Protein AF-A0A8I2H0S7-F1 (afdb_monomer)

Sequence (240 aa):
MEASKNKSELVACISPVLEVLTSIRQGGADHQGVDGLRSKVMDAFDEYEKSCYDARISASEMQEAKFALTALVDEQIMTAQKPYSMEWMARPLQLELFGNMRAGEAFFEKLENIRRAAAQQRTVLEVYFVCLQLGFEGIYKIKGVEQLKALMLDVRAQLEELAGPAKLQLSDNAKPQESMVTKVGRNLPYWVILSVTLALLASMYVGSTYFIENRANQQVVQIDKHIEVLTQLEKTGKAR

Radius of gyration: 36.4 Å; Cα contacts (8 Å, |Δi|>4): 141; chains: 1; bounding box: 95×53×94 Å

Solvent-accessible surface area (backbone atoms only — not comparable to full-atom values): 13766 Å² total; per-residue (Å²): 121,68,77,71,58,62,66,55,44,63,67,56,22,47,45,50,48,52,52,51,53,51,39,59,74,72,60,74,70,84,84,57,58,54,63,47,52,48,50,55,53,50,55,19,50,53,52,22,51,50,42,29,54,77,68,65,53,52,71,69,53,53,49,55,41,51,51,48,50,36,40,40,52,43,51,52,49,53,68,61,79,45,85,46,18,64,64,38,69,79,66,38,56,40,41,74,79,68,72,39,88,52,45,48,52,50,48,57,59,48,48,54,57,38,60,77,42,34,89,83,37,41,59,47,50,48,46,50,48,49,41,44,75,73,66,51,54,52,53,30,75,76,77,32,66,68,62,48,52,52,51,52,51,52,54,48,51,53,51,50,63,72,64,47,85,74,73,85,50,93,41,104,80,50,69,78,72,84,70,77,77,71,72,81,69,86,74,75,59,70,69,55,60,51,51,53,53,51,50,53,51,50,53,51,50,54,52,51,53,55,53,50,51,57,54,50,55,57,51,52,59,50,51,52,51,52,54,51,52,53,53,50,52,53,56,59,63,73,76,113

Organism: NCBI:txid184924

Nearest PDB structures (foldseek):
  6y4r-assembly1_A  TM=9.018E-01  e=2.055E-08  Acinetobacter baumannii
  4v3i-assembly1_A  TM=8.856E-01  e=1.015E-03  Vibrio cholerae
  4ack-assembly1_A  TM=7.854E-01  e=2.977E-03  Francisella tularensis subsp. novicida U112
  4acl-assembly2_B  TM=7.559E-01  e=3.298E-03  Francisella tularensis subsp. novicida U112

Structure (mmCIF, N/CA/C/O backbone):
data_AF-A0A8I2H0S7-F1
#
_entry.id   AF-A0A8I2H0S7-F1
#
loop_
_atom_site.group_PDB
_atom_site.id
_atom_site.type_symbol
_atom_site.label_atom_id
_atom_site.label_alt_id
_atom_site.label_comp_id
_atom_site.label_asym_id
_atom_site.label_entity_id
_atom_site.label_seq_id
_atom_site.pdbx_PDB_ins_code
_atom_site.Cartn_x
_atom_site.Cartn_y
_atom_site.Cartn_z
_atom_site.occupancy
_atom_site.B_iso_or_equiv
_atom_site.auth_seq_id
_atom_site.auth_comp_id
_atom_site.auth_asym_id
_atom_site.auth_atom_id
_atom_site.pdbx_PDB_model_num
ATOM 1 N N . MET A 1 1 ? -5.305 -18.822 22.186 1.00 37.78 1 MET A N 1
ATOM 2 C CA . MET A 1 1 ? -5.891 -19.096 20.852 1.00 37.78 1 MET A CA 1
ATOM 3 C C . MET A 1 1 ? -6.367 -17.817 20.151 1.00 37.78 1 MET A C 1
ATOM 5 O O . MET A 1 1 ? -6.347 -17.785 18.932 1.00 37.78 1 MET A O 1
ATOM 9 N N . GLU A 1 2 ? -6.700 -16.744 20.883 1.00 33.12 2 GLU A N 1
ATOM 10 C CA . GLU A 1 2 ? -7.156 -15.455 20.318 1.00 33.12 2 GLU A CA 1
ATOM 11 C C . GLU A 1 2 ? -6.079 -14.666 19.548 1.00 33.12 2 GLU A C 1
ATOM 13 O O . GLU A 1 2 ? -6.372 -14.110 18.497 1.00 33.12 2 GLU A O 1
ATOM 18 N N . ALA A 1 3 ? -4.811 -14.689 19.980 1.00 39.38 3 ALA A N 1
ATOM 19 C CA . ALA A 1 3 ? -3.740 -13.920 19.326 1.00 39.38 3 ALA A CA 1
ATOM 20 C C . ALA A 1 3 ? -3.380 -14.400 17.902 1.00 39.38 3 ALA A C 1
ATOM 22 O O . ALA A 1 3 ? -2.845 -13.636 17.107 1.00 39.38 3 ALA A O 1
ATOM 23 N N . SER A 1 4 ? -3.679 -15.661 17.559 1.00 39.34 4 SER A N 1
ATOM 24 C CA . SER A 1 4 ? -3.484 -16.177 16.195 1.00 39.34 4 SER A CA 1
ATOM 25 C C . SER A 1 4 ? -4.661 -15.863 15.273 1.00 39.34 4 SER A C 1
ATOM 27 O O . SER A 1 4 ? -4.496 -15.953 14.061 1.00 39.34 4 SER A O 1
ATOM 29 N N . LYS A 1 5 ? -5.831 -15.531 15.832 1.00 44.03 5 LYS A N 1
ATOM 30 C CA . LYS A 1 5 ? -7.058 -15.258 15.077 1.00 44.03 5 LYS A CA 1
ATOM 31 C C . LYS A 1 5 ? -7.017 -13.855 14.453 1.00 44.03 5 LYS A C 1
ATOM 33 O O . LYS A 1 5 ? -7.274 -13.706 13.271 1.00 44.03 5 LYS A O 1
ATOM 38 N N . ASN A 1 6 ? -6.487 -12.887 15.204 1.00 51.44 6 ASN A N 1
ATOM 39 C CA . ASN A 1 6 ? -6.357 -11.478 14.807 1.00 51.44 6 ASN A CA 1
ATOM 40 C C . ASN A 1 6 ? -5.296 -11.223 13.703 1.00 51.44 6 ASN A C 1
ATOM 42 O O . ASN A 1 6 ? -5.283 -10.199 13.028 1.00 51.44 6 ASN A O 1
ATOM 46 N N . LYS A 1 7 ? -4.392 -12.187 13.481 1.00 51.44 7 LYS A N 1
ATOM 47 C CA . LYS A 1 7 ? -3.213 -12.056 12.605 1.00 51.44 7 LYS A CA 1
ATOM 48 C C . LYS A 1 7 ? -3.555 -11.976 11.109 1.00 51.44 7 LYS A C 1
ATOM 50 O O . LYS A 1 7 ? -2.728 -11.533 10.328 1.00 51.44 7 LYS A O 1
ATOM 55 N N . SER A 1 8 ? -4.748 -12.419 10.710 1.00 60.16 8 SER A N 1
ATOM 56 C CA . SER A 1 8 ? -5.207 -12.441 9.310 1.00 60.16 8 SER A CA 1
ATOM 57 C C . SER A 1 8 ? -6.465 -11.604 9.078 1.00 60.16 8 SER A C 1
ATOM 59 O O . SER A 1 8 ? -6.948 -11.539 7.953 1.00 60.16 8 SER A O 1
ATOM 61 N N . GLU A 1 9 ? -7.000 -10.964 10.119 1.00 77.75 9 GLU A N 1
ATOM 62 C CA . GLU A 1 9 ? -8.311 -10.314 10.057 1.00 77.75 9 GLU A CA 1
ATOM 63 C C . GLU A 1 9 ? -8.233 -8.963 9.334 1.00 77.75 9 GLU A C 1
ATOM 65 O O . GLU A 1 9 ? -8.959 -8.767 8.364 1.00 77.75 9 GLU A O 1
ATOM 70 N N . LEU A 1 10 ? -7.293 -8.071 9.679 1.00 86.19 10 LEU A N 1
ATOM 71 C CA . LEU A 1 10 ? -7.194 -6.770 8.995 1.00 86.19 10 LEU A CA 1
ATOM 72 C C . LEU A 1 10 ? -6.760 -6.901 7.524 1.00 86.19 10 LEU A C 1
ATOM 74 O O . LEU A 1 10 ? -7.315 -6.226 6.664 1.00 86.19 10 LEU A O 1
ATOM 78 N N . VAL A 1 11 ? -5.820 -7.800 7.206 1.00 88.25 11 VAL A N 1
ATOM 79 C CA . VAL A 1 11 ? -5.414 -8.050 5.807 1.00 88.25 11 VAL A CA 1
ATOM 80 C C . VAL A 1 11 ? -6.563 -8.660 4.992 1.00 88.25 11 VAL A C 1
ATOM 82 O O . VAL A 1 11 ? -6.689 -8.374 3.807 1.00 88.25 11 VAL A O 1
ATOM 85 N N . ALA A 1 12 ? -7.445 -9.454 5.605 1.00 89.31 12 ALA A N 1
ATOM 86 C CA . ALA A 1 12 ? -8.655 -9.912 4.925 1.00 89.31 12 ALA A CA 1
ATOM 87 C C . ALA A 1 12 ? -9.647 -8.761 4.689 1.00 89.31 12 ALA A C 1
ATOM 89 O O . ALA A 1 12 ? -10.270 -8.701 3.629 1.00 89.31 12 ALA A O 1
ATOM 90 N N . CYS A 1 13 ? -9.755 -7.815 5.626 1.00 92.44 13 CYS A N 1
ATOM 91 C CA . CYS A 1 13 ? -10.682 -6.690 5.508 1.00 92.44 13 CYS A CA 1
ATOM 92 C C . CYS A 1 13 ? -10.345 -5.739 4.355 1.00 92.44 13 CYS A C 1
ATOM 94 O O . CYS A 1 13 ? -11.253 -5.114 3.820 1.00 92.44 13 CYS A O 1
ATOM 96 N N . ILE A 1 14 ? -9.075 -5.625 3.943 1.00 94.38 14 ILE A N 1
ATOM 97 C CA . ILE A 1 14 ? -8.678 -4.734 2.835 1.00 94.38 14 ILE A CA 1
ATOM 98 C C . ILE A 1 14 ? -9.048 -5.273 1.441 1.00 94.38 14 ILE A C 1
ATOM 100 O O . ILE A 1 14 ? -8.893 -4.552 0.455 1.00 94.38 14 ILE A O 1
ATOM 104 N N . SER A 1 15 ? -9.541 -6.514 1.343 1.00 93.50 15 SER A N 1
ATOM 105 C CA . SER A 1 15 ? -9.838 -7.193 0.069 1.00 93.50 15 SER A CA 1
ATOM 106 C C . SER A 1 15 ? -10.724 -6.386 -0.894 1.00 93.50 15 SER A C 1
ATOM 108 O O . SER A 1 15 ? -10.323 -6.269 -2.051 1.00 93.50 15 SER A O 1
ATOM 110 N N . PRO A 1 16 ? -11.833 -5.743 -0.466 1.00 94.44 16 PRO A N 1
ATOM 111 C CA . PRO A 1 16 ? -12.687 -4.969 -1.376 1.00 94.44 16 PRO A CA 1
ATOM 112 C C . PRO A 1 16 ? -11.930 -3.842 -2.093 1.00 94.44 16 PRO A C 1
ATOM 114 O O . PRO A 1 16 ? -12.085 -3.618 -3.295 1.00 94.44 16 PRO A O 1
ATOM 117 N N . VAL A 1 17 ? -11.026 -3.160 -1.380 1.00 95.06 17 VAL A N 1
ATOM 118 C CA . VAL A 1 17 ? -10.200 -2.087 -1.957 1.00 95.06 17 VAL A CA 1
ATOM 119 C C . VAL A 1 17 ? -9.180 -2.656 -2.947 1.00 95.06 17 VAL A C 1
ATOM 121 O O . VAL A 1 17 ? -8.938 -2.067 -4.004 1.00 95.06 17 VAL A O 1
ATOM 124 N N . LEU A 1 18 ? -8.599 -3.822 -2.643 1.00 93.75 18 LEU A N 1
ATOM 125 C CA . LEU A 1 18 ? -7.683 -4.507 -3.557 1.00 93.75 18 LEU A CA 1
ATOM 126 C C . LEU A 1 18 ? -8.391 -4.965 -4.837 1.00 93.75 18 LEU A C 1
ATOM 128 O O . LEU A 1 18 ? -7.837 -4.816 -5.927 1.00 93.75 18 LEU A O 1
ATOM 132 N N . GLU A 1 19 ? -9.618 -5.467 -4.733 1.00 92.19 19 GLU A N 1
ATOM 133 C CA . GLU A 1 19 ? -10.428 -5.868 -5.884 1.00 92.19 19 GLU A CA 1
ATOM 134 C C . GLU A 1 19 ? -10.688 -4.685 -6.821 1.00 92.19 19 GLU A C 1
ATOM 136 O O . GLU A 1 19 ? -10.417 -4.778 -8.025 1.00 92.19 19 GLU A O 1
ATOM 141 N N . VAL A 1 20 ? -11.088 -3.530 -6.281 1.00 91.62 20 VAL A N 1
ATOM 142 C CA . VAL A 1 20 ? -11.256 -2.310 -7.085 1.00 91.62 20 VAL A CA 1
ATOM 143 C C . VAL A 1 20 ? -9.942 -1.888 -7.744 1.00 91.62 20 VAL A C 1
ATOM 145 O O . VAL A 1 20 ? -9.925 -1.614 -8.946 1.00 91.62 20 VAL A O 1
ATOM 148 N N . LEU A 1 21 ? -8.821 -1.911 -7.019 1.00 90.62 21 LEU A N 1
ATOM 149 C CA . LEU A 1 21 ? -7.501 -1.619 -7.592 1.00 90.62 21 LEU A CA 1
ATOM 150 C C . LEU A 1 21 ? -7.139 -2.554 -8.753 1.00 90.62 21 LEU A C 1
ATOM 152 O O . LEU A 1 21 ? -6.620 -2.101 -9.778 1.00 90.62 21 LEU A O 1
ATOM 156 N N . THR A 1 22 ? -7.421 -3.852 -8.626 1.00 89.19 22 THR A N 1
ATOM 157 C CA . THR A 1 22 ? -7.176 -4.807 -9.716 1.00 89.19 22 THR A CA 1
ATOM 158 C C . THR A 1 22 ? -8.081 -4.551 -10.918 1.00 89.19 22 THR A C 1
ATOM 160 O O . THR A 1 22 ? -7.601 -4.589 -12.051 1.00 89.19 22 THR A O 1
ATOM 163 N N . SER A 1 23 ? -9.348 -4.201 -10.688 1.00 86.50 23 SER A N 1
ATOM 164 C CA . SER A 1 23 ? -10.299 -3.833 -11.742 1.00 86.50 23 SER A CA 1
ATOM 165 C C . SER A 1 23 ? -9.840 -2.592 -12.519 1.00 86.50 23 SER A C 1
ATOM 167 O O . SER A 1 23 ? -9.848 -2.587 -13.755 1.00 86.50 23 SER A O 1
ATOM 169 N N . ILE A 1 24 ? -9.329 -1.575 -11.813 1.00 83.75 24 ILE A N 1
ATOM 170 C CA . ILE A 1 24 ? -8.740 -0.370 -12.420 1.00 83.75 24 ILE A CA 1
ATOM 171 C C . ILE A 1 24 ? -7.542 -0.744 -13.303 1.00 83.75 24 ILE A C 1
ATOM 173 O O . ILE A 1 24 ? -7.448 -0.292 -14.445 1.00 83.75 24 ILE A O 1
ATOM 177 N N . ARG A 1 25 ? -6.643 -1.608 -12.811 1.00 82.62 25 ARG A N 1
ATOM 178 C CA . ARG A 1 25 ? -5.456 -2.059 -13.563 1.00 82.62 25 ARG A CA 1
ATOM 179 C C . ARG A 1 25 ? -5.800 -2.852 -14.819 1.00 82.62 25 ARG A C 1
ATOM 181 O O . ARG A 1 25 ? -5.098 -2.733 -15.818 1.00 82.62 25 ARG A O 1
ATOM 188 N N . GLN A 1 26 ? -6.868 -3.643 -14.778 1.00 81.81 26 GLN A N 1
ATOM 189 C CA . GLN A 1 26 ? -7.343 -4.422 -15.923 1.00 81.81 26 GLN A CA 1
ATOM 190 C C . GLN A 1 26 ? -8.101 -3.568 -16.956 1.00 81.81 26 GLN A C 1
ATOM 192 O O . GLN A 1 26 ? -8.487 -4.079 -18.003 1.00 81.81 26 GLN A O 1
ATOM 197 N N . GLY A 1 27 ? -8.297 -2.268 -16.696 1.00 71.00 27 GLY A N 1
ATOM 198 C CA . GLY A 1 27 ? -9.024 -1.366 -17.590 1.00 71.00 27 GLY A CA 1
ATOM 199 C C . GLY A 1 27 ? -10.543 -1.558 -17.556 1.00 71.00 27 GLY A C 1
ATOM 200 O O . GLY A 1 27 ? -11.232 -1.106 -18.465 1.00 71.00 27 GLY A O 1
ATOM 201 N N . GLY A 1 28 ? -11.079 -2.210 -16.518 1.00 61.00 28 GLY A N 1
ATOM 202 C CA . GLY A 1 28 ? -12.482 -2.631 -16.414 1.00 61.00 28 GLY A CA 1
ATOM 203 C C . GLY A 1 28 ? -13.507 -1.525 -16.124 1.00 61.00 28 GLY A C 1
ATOM 204 O O . GLY A 1 28 ? -14.620 -1.821 -15.691 1.00 61.00 28 GLY A O 1
ATOM 205 N N . ALA A 1 29 ? -13.179 -0.248 -16.318 1.00 54.78 29 ALA A N 1
ATOM 206 C CA . ALA A 1 29 ? -14.064 0.853 -15.934 1.00 54.78 29 ALA A CA 1
ATOM 207 C C . ALA A 1 29 ? -13.982 2.032 -16.909 1.00 54.78 29 ALA A C 1
ATOM 209 O O . ALA A 1 29 ? -13.586 3.127 -16.530 1.00 54.78 29 ALA A O 1
ATOM 210 N N . ASP A 1 30 ? -14.375 1.814 -18.163 1.00 53.53 30 ASP A N 1
ATOM 211 C CA . ASP A 1 30 ? -14.269 2.843 -19.207 1.00 53.53 30 ASP A CA 1
ATOM 212 C C . ASP A 1 30 ?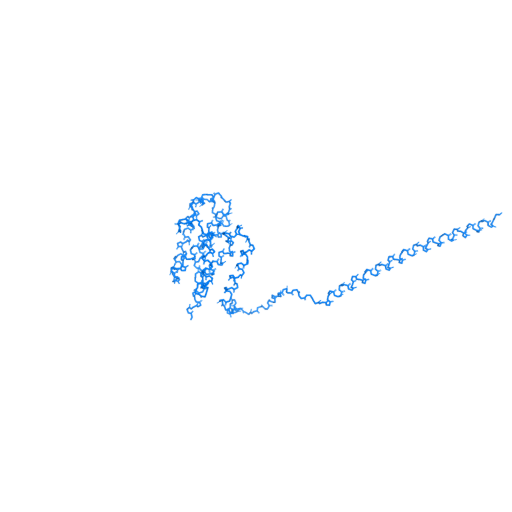 -15.617 3.460 -19.629 1.00 53.53 30 ASP A C 1
ATOM 214 O O . ASP A 1 30 ? -15.729 4.004 -20.719 1.00 53.53 30 ASP A O 1
ATOM 218 N N . HIS A 1 31 ? -16.707 3.311 -18.858 1.00 55.50 31 HIS A N 1
ATOM 219 C CA . HIS A 1 31 ? -18.046 3.747 -19.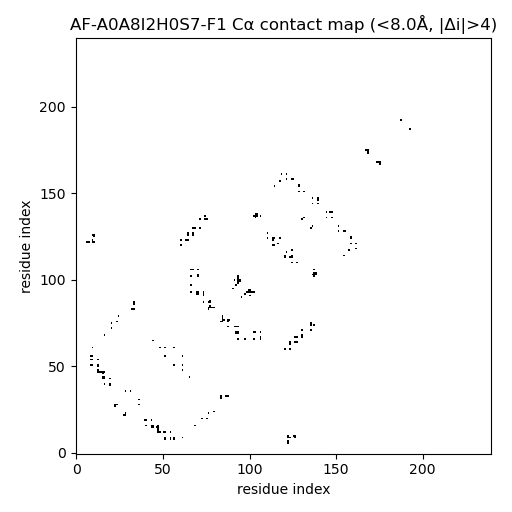326 1.00 55.50 31 HIS A CA 1
ATOM 220 C C . HIS A 1 31 ? -18.773 4.732 -18.395 1.00 55.50 31 HIS A C 1
ATOM 222 O O . HIS A 1 31 ? -19.792 5.284 -18.794 1.00 55.50 31 HIS A O 1
ATOM 228 N N . GLN A 1 32 ? -18.280 4.977 -17.173 1.00 68.31 32 GLN A N 1
ATOM 229 C CA . GLN A 1 32 ? -18.963 5.834 -16.180 1.00 68.31 32 GLN A CA 1
ATOM 230 C C . GLN A 1 32 ? -18.166 7.084 -15.755 1.00 68.31 32 GLN A C 1
ATOM 232 O O . GLN A 1 32 ? -18.589 7.800 -14.851 1.00 68.31 32 GLN A O 1
ATOM 237 N N . GLY A 1 33 ? -17.024 7.363 -16.395 1.00 82.31 33 GLY A N 1
ATOM 238 C CA . GLY A 1 33 ? -16.191 8.531 -16.079 1.00 82.31 33 GLY A CA 1
ATOM 239 C C . GLY A 1 33 ? -15.549 8.494 -14.683 1.00 82.31 33 GLY A C 1
ATOM 240 O O . GLY A 1 33 ? -15.554 7.464 -14.002 1.00 82.31 33 GLY A O 1
ATOM 241 N N . VAL A 1 34 ? -14.971 9.628 -14.260 1.00 88.38 34 VAL A N 1
ATOM 242 C CA . VAL A 1 34 ? -14.257 9.749 -12.974 1.00 88.38 34 VAL A CA 1
ATOM 243 C C . VAL A 1 34 ? -15.189 9.592 -11.768 1.00 88.38 34 VAL A C 1
ATOM 245 O O . VAL A 1 34 ? -14.789 9.016 -10.758 1.00 88.38 34 VAL A O 1
ATOM 248 N N . ASP A 1 35 ? -16.440 10.043 -11.881 1.00 89.00 35 ASP A N 1
ATOM 249 C CA . ASP A 1 35 ? -17.417 9.994 -10.790 1.00 89.00 35 ASP A CA 1
ATOM 250 C C . ASP A 1 35 ? -17.890 8.565 -10.514 1.00 89.00 35 ASP A C 1
ATOM 252 O O . ASP A 1 35 ? -17.974 8.152 -9.357 1.00 89.00 35 ASP A O 1
ATOM 256 N N . GLY A 1 36 ? -18.115 7.764 -11.562 1.00 89.62 36 GLY A N 1
ATOM 257 C CA . GLY A 1 36 ? -18.420 6.341 -11.401 1.00 89.62 36 GLY A CA 1
ATOM 258 C C . GLY A 1 36 ? -17.250 5.564 -10.796 1.00 89.62 36 GLY A C 1
ATOM 259 O O . GLY A 1 36 ? -17.450 4.707 -9.936 1.00 89.62 36 GLY A O 1
ATOM 260 N N . LEU A 1 37 ? -16.015 5.893 -11.194 1.00 90.56 37 LEU A N 1
ATOM 261 C CA . LEU A 1 37 ? -14.816 5.335 -10.566 1.00 90.56 37 LEU A CA 1
ATOM 262 C C . LEU A 1 37 ? -14.732 5.721 -9.082 1.00 90.56 37 LEU A C 1
ATOM 264 O O . LEU A 1 37 ? -14.468 4.861 -8.243 1.00 90.56 37 LEU A O 1
ATOM 268 N N . ARG A 1 38 ? -14.995 6.988 -8.750 1.00 92.56 38 ARG A N 1
ATOM 269 C CA . ARG A 1 38 ? -14.987 7.478 -7.368 1.00 92.56 38 ARG A CA 1
ATOM 270 C C . ARG A 1 38 ? -16.025 6.766 -6.514 1.00 92.56 38 ARG A C 1
ATOM 272 O O . ARG A 1 38 ? -15.667 6.309 -5.436 1.00 92.56 38 ARG A O 1
ATOM 279 N N . SER A 1 39 ? -17.258 6.621 -7.007 1.00 92.50 39 SER A N 1
ATOM 280 C CA . SER A 1 39 ? -18.312 5.874 -6.307 1.00 92.50 39 SER A CA 1
ATOM 281 C C . SER A 1 39 ? -17.849 4.456 -5.986 1.00 92.50 39 SER A C 1
ATOM 283 O O . SER A 1 39 ? -17.857 4.076 -4.826 1.00 92.50 39 SER A O 1
ATOM 285 N N . LYS A 1 40 ? -17.321 3.721 -6.976 1.00 92.88 40 LYS A N 1
ATOM 286 C CA . LYS A 1 40 ? -16.823 2.350 -6.767 1.00 92.88 40 LYS A CA 1
ATOM 287 C C . LYS A 1 40 ? -15.726 2.262 -5.709 1.00 92.88 40 LYS A C 1
ATOM 289 O O . LYS A 1 40 ? -15.688 1.309 -4.939 1.00 92.88 40 LYS A O 1
ATOM 294 N N . VAL A 1 41 ? -14.804 3.224 -5.697 1.00 94.75 41 VAL A N 1
ATOM 295 C CA . VAL A 1 41 ? -13.734 3.258 -4.696 1.00 94.75 41 VAL A CA 1
ATOM 296 C C . VAL A 1 41 ? -14.299 3.561 -3.307 1.00 94.75 41 VAL A C 1
ATOM 298 O O . VAL A 1 41 ? -13.900 2.909 -2.347 1.00 94.75 41 VAL A O 1
ATOM 301 N N . MET A 1 42 ? -15.226 4.515 -3.192 1.00 95.62 42 MET A N 1
ATOM 302 C CA . MET A 1 42 ? -15.880 4.847 -1.922 1.00 95.62 42 MET A CA 1
ATOM 303 C C . MET A 1 42 ? -16.695 3.667 -1.382 1.00 95.62 42 MET A C 1
ATOM 305 O O . MET A 1 42 ? -16.523 3.317 -0.219 1.00 95.62 42 MET A O 1
ATOM 309 N N . ASP A 1 43 ? -17.462 2.986 -2.236 1.00 95.88 43 ASP A N 1
ATOM 310 C CA . ASP A 1 43 ? -18.222 1.784 -1.871 1.00 95.88 43 ASP A CA 1
ATOM 311 C C . ASP A 1 43 ? -17.292 0.685 -1.317 1.00 95.88 43 ASP A C 1
ATOM 313 O O . ASP A 1 43 ? -17.600 0.039 -0.316 1.00 95.88 43 ASP A O 1
ATOM 317 N N . ALA A 1 44 ? -16.105 0.510 -1.913 1.00 96.38 44 ALA A N 1
ATOM 318 C CA . ALA A 1 44 ? -15.106 -0.435 -1.415 1.00 96.38 44 ALA A CA 1
ATOM 319 C C . ALA A 1 44 ? -14.487 -0.015 -0.071 1.00 96.38 44 ALA A C 1
ATOM 321 O O . ALA A 1 44 ? -14.154 -0.880 0.742 1.00 96.38 44 ALA A O 1
ATOM 322 N N . PHE A 1 45 ? -14.333 1.288 0.190 1.00 97.44 45 PHE A N 1
ATOM 323 C CA . PHE A 1 45 ? -13.916 1.774 1.509 1.00 97.44 45 PHE A CA 1
ATOM 324 C C . PHE A 1 45 ? -15.004 1.563 2.566 1.00 97.44 45 PHE A C 1
ATOM 326 O O . PHE A 1 45 ? -14.671 1.178 3.687 1.00 97.44 45 PHE A O 1
ATOM 333 N N . ASP A 1 46 ? -16.276 1.740 2.215 1.00 97.25 46 ASP A N 1
ATOM 334 C CA . ASP A 1 46 ? -17.399 1.472 3.118 1.00 97.25 46 ASP A CA 1
ATOM 335 C C . ASP A 1 46 ? -17.489 -0.029 3.457 1.00 97.25 46 ASP A C 1
ATOM 337 O O . ASP A 1 46 ? -17.677 -0.412 4.618 1.00 97.25 46 ASP A O 1
ATOM 341 N N . GLU A 1 47 ? -17.279 -0.907 2.470 1.00 96.56 47 GLU A N 1
ATOM 342 C CA . GLU A 1 47 ? -17.229 -2.359 2.684 1.00 96.56 47 GLU A CA 1
ATOM 343 C C . GLU A 1 47 ? -16.013 -2.790 3.520 1.00 96.56 47 GLU A C 1
ATOM 345 O O . GLU A 1 47 ? -16.128 -3.656 4.397 1.00 96.56 47 GLU A O 1
ATOM 350 N N . TYR A 1 48 ? -14.859 -2.153 3.305 1.00 96.19 48 TYR A N 1
ATOM 351 C CA . TYR A 1 48 ? -13.668 -2.324 4.138 1.00 96.19 48 TYR A CA 1
ATOM 352 C C . TYR A 1 48 ? -13.937 -1.949 5.604 1.00 96.19 48 TYR A C 1
ATOM 354 O O . TYR A 1 48 ? -13.583 -2.712 6.510 1.00 96.19 48 TYR A O 1
ATOM 362 N N . GLU A 1 49 ? -14.575 -0.802 5.856 1.00 95.88 49 GLU A N 1
ATOM 363 C CA . GLU A 1 49 ? -14.884 -0.347 7.216 1.00 95.88 49 GLU A CA 1
ATOM 364 C C . GLU A 1 49 ? -15.855 -1.295 7.911 1.00 95.88 49 GLU A C 1
ATOM 366 O O . GLU A 1 49 ? -15.629 -1.676 9.064 1.00 95.88 49 GLU A O 1
ATOM 371 N N . LYS A 1 50 ? -16.887 -1.747 7.192 1.00 95.31 50 LYS A N 1
ATOM 372 C CA . LYS A 1 50 ? -17.828 -2.751 7.689 1.00 95.31 50 LYS A CA 1
ATOM 373 C C . LYS A 1 50 ? -17.125 -4.067 8.033 1.00 95.31 50 LYS A C 1
ATOM 375 O O . LYS A 1 50 ? -17.318 -4.589 9.128 1.00 95.31 50 LYS A O 1
ATOM 380 N N . SER A 1 51 ? -16.263 -4.562 7.145 1.00 92.31 51 SER A N 1
ATOM 381 C CA . SER A 1 51 ? -15.500 -5.799 7.365 1.00 92.31 51 SER A CA 1
ATOM 382 C C . SER A 1 51 ? -14.586 -5.692 8.590 1.00 92.31 51 SER A C 1
ATOM 384 O O . SER A 1 51 ? -14.562 -6.592 9.431 1.00 92.31 51 SER A O 1
ATOM 386 N N . CYS A 1 52 ? -13.888 -4.562 8.743 1.00 93.38 52 CYS A N 1
ATOM 387 C CA . CYS A 1 52 ? -13.050 -4.284 9.912 1.00 93.38 52 CYS A CA 1
ATOM 388 C C . CYS A 1 52 ? -13.866 -4.209 11.207 1.00 93.38 52 CYS A C 1
ATOM 390 O O . CYS A 1 52 ? -13.420 -4.703 12.246 1.00 93.38 52 CYS A O 1
ATOM 392 N N . TYR A 1 53 ? -15.050 -3.594 11.155 1.00 92.75 53 TYR A N 1
ATOM 393 C CA . TYR A 1 53 ? -15.951 -3.492 12.299 1.00 92.75 53 TYR A CA 1
ATOM 394 C C . TYR A 1 53 ? -16.448 -4.872 12.747 1.00 92.75 53 TYR A C 1
ATOM 396 O O . TYR A 1 53 ? -16.360 -5.204 13.932 1.00 92.75 53 TYR A O 1
ATOM 404 N N . ASP A 1 54 ? -16.887 -5.705 11.801 1.00 90.81 54 ASP A N 1
ATOM 405 C CA . ASP A 1 54 ? -17.358 -7.070 12.064 1.00 90.81 54 ASP A CA 1
ATOM 406 C C . ASP A 1 54 ? -16.234 -7.961 12.624 1.00 90.81 54 ASP A C 1
ATOM 408 O O . ASP A 1 54 ? -16.459 -8.769 13.533 1.00 90.81 54 ASP A O 1
ATOM 412 N N . ALA A 1 55 ? -15.001 -7.755 12.153 1.00 90.00 55 ALA A N 1
ATOM 413 C CA . ALA A 1 55 ? -13.794 -8.399 12.668 1.00 90.00 55 ALA A CA 1
ATOM 414 C C . ALA A 1 55 ? -13.282 -7.807 14.000 1.00 90.00 55 ALA A C 1
ATOM 416 O O . ALA A 1 55 ? -12.300 -8.298 14.551 1.00 90.00 55 ALA A O 1
ATOM 417 N N . ARG A 1 56 ? -13.951 -6.786 14.561 1.00 91.31 56 ARG A N 1
ATOM 418 C CA . ARG A 1 56 ? -13.573 -6.098 15.814 1.00 91.31 56 ARG A CA 1
ATOM 419 C C . ARG A 1 56 ? -12.158 -5.510 15.796 1.00 91.31 56 ARG A C 1
ATOM 421 O O . ARG A 1 56 ? -11.504 -5.432 16.839 1.00 91.31 56 ARG A O 1
ATOM 428 N N . ILE A 1 57 ? -11.701 -5.069 14.628 1.00 91.75 57 ILE A N 1
ATOM 429 C CA . ILE A 1 57 ? -10.443 -4.336 14.499 1.00 91.75 57 ILE A CA 1
ATOM 430 C C . ILE A 1 57 ? -10.572 -2.986 15.210 1.00 91.75 57 ILE A C 1
ATOM 432 O O . ILE A 1 57 ? -11.623 -2.339 15.167 1.00 91.75 57 ILE A O 1
ATOM 436 N N . SER A 1 58 ? -9.507 -2.541 15.881 1.00 92.75 58 SER A N 1
ATOM 437 C CA . SER A 1 58 ? -9.547 -1.256 16.573 1.00 92.75 58 SER A CA 1
ATOM 438 C C . SER A 1 58 ? -9.693 -0.094 15.584 1.00 92.75 58 SER A C 1
ATOM 440 O O . SER A 1 58 ? -9.133 -0.103 14.487 1.00 92.75 58 SER A O 1
ATOM 442 N N . ALA A 1 59 ? -10.403 0.962 15.992 1.00 93.50 59 ALA A N 1
ATOM 443 C CA . ALA A 1 59 ? -10.583 2.150 15.155 1.00 93.50 59 ALA A CA 1
ATOM 444 C C . ALA A 1 59 ? -9.240 2.787 14.751 1.00 93.50 59 ALA A C 1
ATOM 446 O O . ALA A 1 59 ? -9.105 3.296 13.643 1.00 93.50 59 ALA A O 1
ATOM 447 N N . SER A 1 60 ? -8.230 2.717 15.625 1.00 93.75 60 SER A N 1
ATOM 448 C CA . SER A 1 60 ? -6.883 3.208 15.323 1.00 93.75 60 SER A CA 1
ATOM 449 C C . SER A 1 60 ? -6.228 2.421 14.186 1.00 93.75 60 SER A C 1
ATOM 451 O O . SER A 1 60 ? -5.671 3.028 13.277 1.00 93.75 60 SER A O 1
ATOM 453 N N . GLU A 1 61 ? -6.286 1.088 14.215 1.00 94.00 61 GLU A N 1
ATOM 454 C CA . GLU A 1 61 ? -5.709 0.245 13.159 1.00 94.00 61 GLU A CA 1
ATOM 455 C C . GLU A 1 61 ? -6.464 0.413 11.840 1.00 94.00 61 GLU A C 1
ATOM 457 O O . GLU A 1 61 ? -5.842 0.543 10.785 1.00 94.00 61 GLU A O 1
ATOM 462 N N . MET A 1 62 ? -7.796 0.495 11.910 1.00 95.19 62 MET A N 1
ATOM 463 C CA . MET A 1 62 ? -8.652 0.746 10.753 1.00 95.19 62 MET A CA 1
ATOM 464 C C . MET A 1 62 ? -8.322 2.091 10.085 1.00 95.19 62 MET A C 1
ATOM 466 O O . MET A 1 62 ? -8.245 2.165 8.859 1.00 95.19 62 MET A O 1
ATOM 470 N N . GLN A 1 63 ? -8.088 3.154 10.861 1.00 96.25 63 GLN A N 1
ATOM 471 C CA . GLN A 1 63 ? -7.718 4.464 10.314 1.00 96.25 63 GLN A CA 1
ATOM 472 C C . GLN A 1 63 ? -6.314 4.469 9.697 1.00 96.25 63 GLN A C 1
ATOM 474 O O . GLN A 1 63 ? -6.128 5.026 8.614 1.00 96.25 63 GLN A O 1
ATOM 479 N N . GLU A 1 64 ? -5.332 3.816 10.327 1.00 96.56 64 GLU A N 1
ATOM 480 C CA . GLU A 1 64 ? -3.977 3.718 9.765 1.00 96.56 64 GLU A CA 1
ATOM 481 C C . GLU A 1 64 ? -3.947 2.914 8.457 1.00 96.56 64 GLU A C 1
ATOM 483 O O . GLU A 1 64 ? -3.289 3.319 7.495 1.00 96.56 64 GLU A O 1
ATOM 488 N N . ALA A 1 65 ? -4.696 1.811 8.383 1.00 96.69 65 ALA A N 1
ATOM 489 C CA . ALA A 1 65 ? -4.842 1.038 7.154 1.00 96.69 65 ALA A CA 1
ATOM 490 C C . ALA A 1 65 ? -5.620 1.813 6.074 1.00 96.69 65 ALA A C 1
ATOM 492 O O . ALA A 1 65 ? -5.185 1.843 4.921 1.00 96.69 65 ALA A O 1
ATOM 493 N N . LYS A 1 66 ? -6.703 2.521 6.436 1.00 97.25 66 LYS A N 1
ATOM 494 C CA . LYS A 1 66 ? -7.458 3.380 5.504 1.00 97.25 66 LYS A CA 1
ATOM 495 C C . LYS A 1 66 ? -6.563 4.449 4.880 1.00 97.25 66 LYS A C 1
ATOM 497 O O . LYS A 1 66 ? -6.639 4.681 3.674 1.00 97.25 66 LYS A O 1
ATOM 502 N N . PHE A 1 67 ? -5.693 5.065 5.680 1.00 97.88 67 PHE A N 1
ATOM 503 C CA . PHE A 1 67 ? -4.722 6.048 5.203 1.00 97.88 67 PHE A CA 1
ATOM 504 C C . PHE A 1 67 ? -3.762 5.451 4.165 1.00 97.88 67 PHE A C 1
ATOM 506 O O . PHE A 1 67 ? -3.619 6.002 3.071 1.00 97.88 67 PHE A O 1
ATOM 513 N N . ALA A 1 68 ? -3.151 4.303 4.474 1.00 97.88 68 ALA A N 1
ATOM 514 C CA . ALA A 1 68 ? -2.228 3.617 3.569 1.00 97.88 68 ALA A CA 1
ATOM 515 C C . ALA A 1 68 ? -2.889 3.235 2.234 1.00 97.88 68 ALA A C 1
ATOM 517 O O . ALA A 1 68 ? -2.339 3.502 1.164 1.00 97.88 68 ALA A O 1
ATOM 518 N N . LEU A 1 69 ? -4.097 2.670 2.296 1.00 97.81 69 LEU A N 1
ATOM 519 C CA . LEU A 1 69 ? -4.873 2.292 1.115 1.00 97.81 69 LEU A CA 1
ATOM 520 C C . LEU A 1 69 ? -5.275 3.506 0.276 1.00 97.81 69 LEU A C 1
ATOM 522 O O . LEU A 1 69 ? -5.185 3.461 -0.946 1.00 97.81 69 LEU A O 1
ATOM 526 N N . THR A 1 70 ? -5.674 4.603 0.920 1.00 97.50 70 THR A N 1
ATOM 527 C CA . THR A 1 70 ? -6.025 5.852 0.228 1.00 97.50 70 THR A CA 1
ATOM 528 C C . THR A 1 70 ? -4.831 6.395 -0.553 1.00 97.50 70 THR A C 1
ATOM 530 O O . THR A 1 70 ? -4.967 6.731 -1.729 1.00 97.50 70 THR A O 1
ATOM 533 N N . ALA A 1 71 ? -3.647 6.411 0.070 1.00 97.56 71 ALA A N 1
ATOM 534 C CA . ALA A 1 71 ? -2.412 6.833 -0.583 1.00 97.56 71 ALA A CA 1
ATOM 535 C C . ALA A 1 71 ? -2.082 5.958 -1.807 1.00 97.56 71 ALA A C 1
ATOM 537 O O . ALA A 1 71 ? -1.740 6.482 -2.868 1.00 97.56 71 ALA A O 1
ATOM 538 N N . LEU A 1 72 ? -2.227 4.634 -1.673 1.00 97.19 72 LEU A N 1
ATOM 539 C CA . LEU A 1 72 ? -2.033 3.683 -2.767 1.00 97.19 72 LEU A CA 1
ATOM 540 C C . LEU A 1 72 ? -3.021 3.929 -3.914 1.00 97.19 72 LEU A C 1
ATOM 542 O O . LEU A 1 72 ? -2.602 4.002 -5.067 1.00 97.19 72 LEU A O 1
ATOM 546 N N . VAL A 1 73 ? -4.313 4.058 -3.615 1.00 96.06 73 VAL A N 1
ATOM 547 C CA . VAL A 1 73 ? -5.357 4.243 -4.633 1.00 96.06 73 VAL A CA 1
ATOM 548 C C . VAL A 1 73 ? -5.152 5.532 -5.415 1.00 96.06 73 VAL A C 1
ATOM 550 O O . VAL A 1 73 ? -5.135 5.493 -6.648 1.00 96.06 73 VAL A O 1
ATOM 553 N N . ASP A 1 74 ? -4.928 6.648 -4.722 1.00 95.62 74 ASP A N 1
ATOM 554 C CA . ASP A 1 74 ? -4.650 7.927 -5.375 1.00 95.62 74 ASP A CA 1
ATOM 555 C C . ASP A 1 74 ? -3.428 7.829 -6.287 1.00 95.62 74 ASP A C 1
ATOM 557 O O . ASP A 1 74 ? -3.485 8.225 -7.452 1.00 95.62 74 ASP A O 1
ATOM 561 N N . GLU A 1 75 ? -2.333 7.251 -5.792 1.00 95.31 75 GLU A N 1
ATOM 562 C CA . GLU A 1 75 ? -1.118 7.110 -6.582 1.00 95.31 75 GLU A CA 1
ATOM 563 C C . GLU A 1 75 ? -1.336 6.249 -7.835 1.00 95.31 75 GLU A C 1
ATOM 565 O O . GLU A 1 75 ? -0.877 6.615 -8.920 1.00 95.31 75 GLU A O 1
ATOM 570 N N . GLN A 1 76 ? -2.057 5.135 -7.721 1.00 93.50 76 GLN A N 1
ATOM 571 C CA . GLN A 1 76 ? -2.324 4.237 -8.846 1.00 93.50 76 GLN A CA 1
ATOM 572 C C . GLN A 1 76 ? -3.216 4.897 -9.902 1.00 93.50 76 GLN A C 1
ATOM 574 O O . GLN A 1 76 ? -2.923 4.814 -11.094 1.00 93.50 76 GLN A O 1
ATOM 579 N N . ILE A 1 77 ? -4.270 5.605 -9.489 1.00 92.81 77 ILE A N 1
ATOM 580 C CA . ILE A 1 77 ? -5.177 6.293 -10.419 1.00 92.81 77 ILE A CA 1
ATOM 581 C C . ILE A 1 77 ? -4.464 7.460 -11.111 1.00 92.81 77 ILE A C 1
ATOM 583 O O . ILE A 1 77 ? -4.593 7.637 -12.328 1.00 92.81 77 ILE A O 1
ATOM 587 N N . MET A 1 78 ? -3.673 8.233 -10.365 1.00 92.19 78 MET A N 1
ATOM 588 C CA . MET A 1 78 ? -2.923 9.369 -10.905 1.00 92.19 78 MET A CA 1
ATOM 589 C C . MET A 1 78 ? -1.793 8.934 -11.848 1.00 92.19 78 MET A C 1
ATOM 591 O O . MET A 1 78 ? -1.505 9.639 -12.813 1.00 92.19 78 MET A O 1
ATOM 595 N N . THR A 1 79 ? -1.173 7.773 -11.613 1.00 90.69 79 THR A N 1
ATOM 596 C CA . THR A 1 79 ? -0.105 7.236 -12.479 1.00 90.69 79 THR A CA 1
ATOM 597 C C . THR A 1 79 ? -0.612 6.411 -13.665 1.00 90.69 79 THR A C 1
ATOM 599 O O . THR A 1 79 ? 0.168 6.150 -14.579 1.00 90.69 79 THR A O 1
ATOM 602 N N . ALA A 1 80 ? -1.901 6.053 -13.716 1.00 87.62 80 ALA A N 1
ATOM 603 C CA . ALA A 1 80 ? -2.480 5.214 -14.773 1.00 87.62 80 ALA A CA 1
ATOM 604 C C . ALA A 1 80 ? -2.468 5.834 -16.190 1.00 87.62 80 ALA A C 1
ATOM 606 O O . ALA A 1 80 ? -2.713 5.114 -17.158 1.00 87.62 80 ALA A O 1
ATOM 607 N N . GLN A 1 81 ? -2.201 7.142 -16.329 1.00 85.25 81 GLN A N 1
ATOM 608 C CA . GLN A 1 81 ? -2.204 7.880 -17.608 1.00 85.25 81 GLN A CA 1
ATOM 609 C C . GLN A 1 81 ? -3.509 7.702 -18.411 1.00 85.25 81 GLN A C 1
ATOM 611 O O . GLN A 1 81 ? -3.498 7.538 -19.632 1.00 85.25 81 GLN A O 1
ATOM 616 N N . LYS A 1 82 ? -4.655 7.708 -17.723 1.00 87.44 82 LYS A N 1
ATOM 617 C CA . LYS A 1 82 ? -5.991 7.585 -18.327 1.00 87.44 82 LYS A CA 1
ATOM 618 C C . LYS A 1 82 ? -6.717 8.936 -18.324 1.00 87.44 82 LYS A C 1
ATOM 620 O O . LYS A 1 82 ? -6.310 9.824 -17.574 1.00 87.44 82 LYS A O 1
ATOM 625 N N . PRO A 1 83 ? -7.806 9.107 -19.102 1.00 87.00 83 PRO A N 1
ATOM 626 C CA . PRO A 1 83 ? -8.569 10.361 -19.123 1.00 87.00 83 PRO A CA 1
ATOM 627 C C . PRO A 1 83 ? -8.997 10.832 -17.724 1.00 87.00 83 PRO A C 1
ATOM 629 O O . PRO A 1 83 ? -8.823 11.996 -17.377 1.00 87.00 83 PRO A O 1
ATOM 632 N N . TYR A 1 84 ? -9.426 9.897 -16.873 1.00 87.31 84 TYR A N 1
ATOM 633 C CA . TYR A 1 84 ? -9.841 10.177 -15.498 1.00 87.31 84 TYR A CA 1
ATOM 634 C C . TYR A 1 84 ? -8.692 10.583 -14.554 1.00 87.31 84 TYR A C 1
ATOM 636 O O . TYR A 1 84 ? -8.959 11.105 -13.474 1.00 87.31 84 TYR A O 1
ATOM 644 N N . SER A 1 85 ? -7.418 10.364 -14.910 1.00 90.00 85 SER A N 1
ATOM 645 C CA . SER A 1 85 ? -6.279 10.652 -14.023 1.00 90.00 85 SER A CA 1
ATOM 646 C C . SER A 1 85 ? -6.146 12.150 -13.725 1.00 90.00 85 SER A C 1
ATOM 648 O O . SER A 1 85 ? -5.828 12.519 -12.597 1.00 90.00 85 SER A O 1
ATOM 650 N N . MET A 1 86 ? -6.404 13.017 -14.712 1.00 89.44 86 MET A N 1
ATOM 651 C CA . MET A 1 86 ? -6.311 14.472 -14.535 1.00 89.44 86 MET A CA 1
ATOM 652 C C . MET A 1 86 ? -7.467 15.014 -13.687 1.00 89.44 86 MET A C 1
ATOM 654 O O . MET A 1 86 ? -7.244 15.816 -12.784 1.00 89.44 86 MET A O 1
ATOM 658 N N . GLU A 1 87 ? -8.687 14.535 -13.929 1.00 91.00 87 GLU A N 1
ATOM 659 C CA . GLU A 1 87 ? -9.861 14.900 -13.127 1.00 91.00 87 GLU A CA 1
ATOM 660 C C . GLU A 1 87 ? -9.718 14.427 -11.672 1.00 91.00 87 GLU A C 1
ATOM 662 O O . GLU A 1 87 ? -10.062 15.153 -10.739 1.00 91.00 87 GLU A O 1
ATOM 667 N N . TRP A 1 88 ? -9.123 13.248 -11.455 1.00 93.44 88 TRP A N 1
ATOM 668 C CA . TRP A 1 88 ? -8.845 12.737 -10.114 1.00 93.44 88 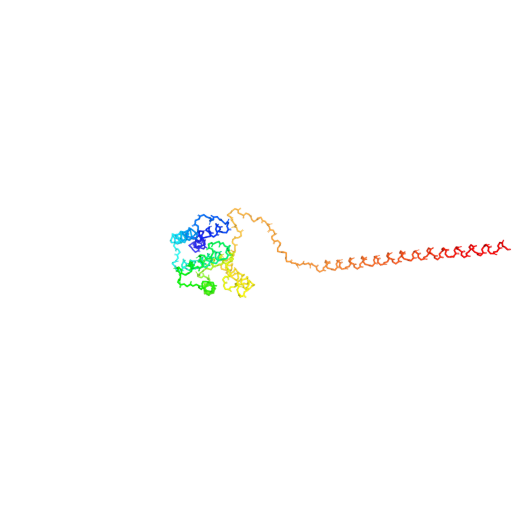TRP A CA 1
ATOM 669 C C . TRP A 1 88 ? -7.858 13.616 -9.336 1.00 93.44 88 TRP A C 1
ATOM 671 O O . TRP A 1 88 ? -8.055 13.845 -8.144 1.00 93.44 88 TRP A O 1
ATOM 681 N N . MET A 1 89 ? -6.832 14.166 -10.001 1.00 92.19 89 MET A N 1
ATOM 682 C CA . MET A 1 89 ? -5.849 15.059 -9.365 1.00 92.19 89 MET A CA 1
ATOM 683 C C . MET A 1 89 ? -6.463 16.337 -8.792 1.00 92.19 89 MET A C 1
ATOM 685 O O . MET A 1 89 ? -5.919 16.884 -7.834 1.00 92.19 89 MET A O 1
ATOM 689 N N . ALA A 1 90 ? -7.580 16.814 -9.349 1.00 92.25 90 ALA A N 1
ATOM 690 C CA . ALA A 1 90 ? -8.262 18.001 -8.837 1.00 92.25 90 ALA A CA 1
ATOM 691 C C . ALA A 1 90 ? -8.888 17.760 -7.453 1.00 92.25 90 ALA A C 1
ATOM 693 O O . ALA A 1 90 ? -9.005 18.688 -6.653 1.00 92.25 90 ALA A O 1
ATOM 694 N N . ARG A 1 91 ? -9.282 16.513 -7.164 1.00 93.62 91 ARG A N 1
ATOM 695 C CA . ARG A 1 91 ? -9.938 16.122 -5.912 1.00 93.62 91 ARG A CA 1
ATOM 696 C C . ARG A 1 91 ? -9.526 14.690 -5.515 1.00 93.62 91 ARG A C 1
ATOM 698 O O . ARG A 1 91 ? -10.324 13.761 -5.652 1.00 93.62 91 ARG A O 1
ATOM 705 N N . PRO A 1 92 ? -8.276 14.467 -5.075 1.00 95.06 92 PRO A N 1
ATOM 706 C CA . PRO A 1 92 ? -7.810 13.135 -4.701 1.00 95.06 92 PRO A CA 1
ATOM 707 C C . PRO A 1 92 ? -8.410 12.710 -3.354 1.00 95.06 92 PRO A C 1
ATOM 709 O O . PRO A 1 92 ? -8.784 13.556 -2.536 1.00 95.06 92 PRO A O 1
ATOM 712 N N . LEU A 1 93 ? -8.484 11.408 -3.091 1.00 95.38 93 LEU A N 1
ATOM 713 C CA . LEU A 1 93 ? -9.106 10.889 -1.870 1.00 95.38 93 LEU A CA 1
ATOM 714 C C . LEU A 1 93 ? -8.350 11.285 -0.604 1.00 95.38 93 LEU A C 1
ATOM 716 O O . LEU A 1 93 ? -8.978 11.540 0.417 1.00 95.38 93 LEU A O 1
ATOM 720 N N . GLN A 1 94 ? -7.026 11.414 -0.659 1.00 95.19 94 GLN A N 1
ATOM 721 C CA . GLN A 1 94 ? -6.223 11.915 0.459 1.00 95.19 94 GLN A CA 1
ATOM 722 C C . GLN A 1 94 ? -6.682 13.307 0.924 1.00 95.19 94 GLN A C 1
ATOM 724 O O . GLN A 1 94 ? -6.708 13.584 2.124 1.00 95.19 94 GLN A O 1
ATOM 729 N N . LEU A 1 95 ? -7.114 14.164 -0.011 1.00 95.50 95 LEU A N 1
ATOM 730 C CA . LEU A 1 95 ? -7.634 15.488 0.314 1.00 95.50 95 LEU A CA 1
ATOM 731 C C . LEU A 1 95 ? -9.027 15.386 0.941 1.00 95.50 95 LEU A C 1
ATOM 733 O O . LEU A 1 95 ? -9.297 16.065 1.925 1.00 95.50 95 LEU A O 1
ATOM 737 N N . GLU A 1 96 ? -9.893 14.533 0.401 1.00 93.81 96 GLU A N 1
ATOM 738 C CA . GLU A 1 96 ? -11.261 14.370 0.904 1.00 93.81 96 GLU A CA 1
ATOM 739 C C . GLU A 1 96 ? -11.330 13.702 2.276 1.00 93.81 96 GLU A C 1
ATOM 741 O O . GLU A 1 96 ? -12.076 14.146 3.145 1.00 93.81 96 GLU A O 1
ATOM 746 N N . LEU A 1 97 ? -10.559 12.632 2.467 1.00 94.06 97 LEU A N 1
ATOM 747 C CA . LEU A 1 97 ? -10.632 11.779 3.649 1.00 94.06 97 LEU A CA 1
ATOM 748 C C . LEU A 1 97 ? -9.719 12.271 4.778 1.00 94.06 97 LEU A C 1
ATOM 750 O O . LEU A 1 97 ? -10.046 12.086 5.947 1.00 94.06 97 LEU A O 1
ATOM 754 N N . PHE A 1 98 ? -8.586 12.899 4.444 1.00 94.62 98 PHE A N 1
ATOM 755 C CA . PHE A 1 98 ? -7.557 13.289 5.419 1.00 94.62 98 PHE A CA 1
ATOM 756 C C . PHE A 1 98 ? -7.179 14.776 5.368 1.00 94.62 98 PHE A C 1
ATOM 758 O O . PHE A 1 98 ? -6.303 15.216 6.119 1.00 94.62 98 PHE A O 1
ATOM 765 N N . GLY A 1 99 ? -7.813 15.569 4.499 1.00 92.81 99 GLY A N 1
ATOM 766 C CA . GLY A 1 99 ? -7.646 17.024 4.456 1.00 92.81 99 GLY A CA 1
ATOM 767 C C . GLY A 1 99 ? -6.272 17.507 3.986 1.00 92.81 99 GLY A C 1
ATOM 768 O O . GLY A 1 99 ? -5.957 18.684 4.151 1.00 92.81 99 GLY A O 1
ATOM 769 N N . ASN A 1 100 ? -5.422 16.635 3.434 1.00 89.75 100 ASN A N 1
ATOM 770 C CA . ASN A 1 100 ? -4.086 17.014 2.975 1.00 89.75 100 ASN A CA 1
ATOM 771 C C . ASN A 1 100 ? -3.640 16.202 1.749 1.00 89.75 100 ASN A C 1
ATOM 773 O O . ASN A 1 100 ? -4.110 15.096 1.516 1.00 89.75 100 ASN A O 1
ATOM 777 N N . MET A 1 101 ? -2.705 16.756 0.972 1.00 89.75 101 MET A N 1
ATOM 778 C CA . MET A 1 101 ? -2.171 16.137 -0.254 1.00 89.75 101 MET A CA 1
ATOM 779 C C . MET A 1 101 ? -0.745 15.589 -0.070 1.00 89.75 101 MET A C 1
ATOM 781 O O . MET A 1 101 ? 0.021 15.499 -1.028 1.00 89.75 101 MET A O 1
ATOM 785 N N . ARG A 1 102 ? -0.345 15.284 1.173 1.00 93.25 102 ARG A N 1
ATOM 786 C CA . ARG A 1 102 ? 1.023 14.847 1.514 1.00 93.25 102 ARG A CA 1
ATOM 787 C C . ARG A 1 102 ? 1.108 13.352 1.817 1.00 93.25 102 ARG A C 1
ATOM 789 O O . ARG A 1 102 ? 2.081 12.915 2.433 1.00 93.25 102 ARG A O 1
ATOM 796 N N . ALA A 1 103 ? 0.141 12.546 1.369 1.00 94.06 103 ALA A N 1
ATOM 797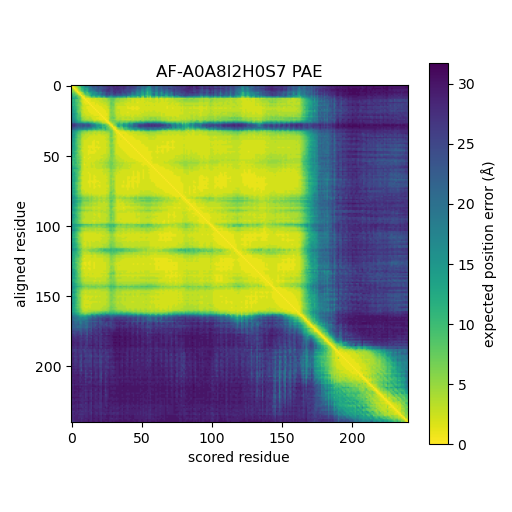 C CA . ALA A 1 103 ? 0.107 11.126 1.710 1.00 94.06 103 ALA A CA 1
ATOM 798 C C . ALA A 1 103 ? 1.361 10.371 1.231 1.00 94.06 103 ALA A C 1
ATOM 800 O O . ALA A 1 103 ? 1.850 9.500 1.942 1.00 94.06 103 ALA A O 1
ATOM 801 N N . GLY A 1 104 ? 1.952 10.766 0.095 1.00 93.56 104 GLY A N 1
ATOM 802 C CA . GLY A 1 104 ? 3.186 10.170 -0.436 1.00 93.56 104 GLY A CA 1
ATOM 803 C C . GLY A 1 104 ? 4.423 10.296 0.466 1.00 93.56 104 GLY A C 1
ATOM 804 O O . GLY A 1 104 ? 5.332 9.474 0.368 1.00 93.56 104 GLY A O 1
ATOM 805 N N . GLU A 1 105 ? 4.472 11.302 1.342 1.00 95.81 105 GLU A N 1
ATOM 806 C CA . GLU A 1 105 ? 5.542 11.493 2.333 1.00 95.81 105 GLU A CA 1
ATOM 807 C C . GLU A 1 105 ? 5.114 10.957 3.703 1.00 95.81 105 GLU A C 1
ATOM 809 O O . GLU A 1 105 ? 5.818 10.138 4.298 1.00 95.81 105 GLU A O 1
ATOM 814 N N . ALA A 1 106 ? 3.916 11.344 4.150 1.00 97.00 106 ALA A N 1
ATOM 815 C CA . ALA A 1 106 ? 3.362 10.960 5.444 1.00 97.00 106 ALA A CA 1
ATOM 816 C C . ALA A 1 106 ? 3.171 9.439 5.591 1.00 97.00 106 ALA A C 1
ATOM 818 O O . ALA A 1 106 ? 3.242 8.921 6.705 1.00 97.00 106 ALA A O 1
ATOM 819 N N . PHE A 1 107 ? 2.999 8.698 4.488 1.00 98.19 107 PHE A N 1
ATOM 820 C CA . PHE A 1 107 ? 3.023 7.232 4.491 1.00 98.19 107 PHE A CA 1
ATOM 821 C C . PHE A 1 107 ? 4.309 6.683 5.108 1.00 98.19 107 PHE A C 1
ATOM 823 O O . PHE A 1 107 ? 4.256 5.799 5.958 1.00 98.19 107 PHE A O 1
ATOM 830 N N . PHE A 1 108 ? 5.470 7.213 4.726 1.00 97.81 108 PHE A N 1
ATOM 831 C CA . PHE A 1 108 ? 6.750 6.700 5.215 1.00 97.81 108 PHE A CA 1
ATOM 832 C C . PHE A 1 108 ? 7.069 7.188 6.630 1.00 97.81 108 PHE A C 1
ATOM 834 O O . PHE A 1 108 ? 7.680 6.450 7.400 1.00 97.81 108 PHE A O 1
ATOM 841 N N . GLU A 1 109 ? 6.601 8.380 7.008 1.00 97.06 109 GLU A N 1
ATOM 842 C CA . GLU A 1 109 ? 6.659 8.856 8.398 1.00 97.06 109 GLU A CA 1
ATOM 843 C C . GLU A 1 109 ? 5.840 7.947 9.330 1.00 97.06 109 GLU A C 1
ATOM 845 O O . GLU A 1 109 ? 6.321 7.524 10.385 1.00 97.06 109 GLU A O 1
ATOM 850 N N . LYS A 1 110 ? 4.617 7.590 8.919 1.00 97.25 110 LYS A N 1
ATOM 851 C CA . LYS A 1 110 ? 3.757 6.648 9.648 1.00 97.25 110 LYS A CA 1
ATOM 852 C C . LYS A 1 110 ? 4.344 5.243 9.676 1.00 97.25 110 LYS A C 1
ATOM 854 O O . LYS A 1 110 ? 4.390 4.644 10.748 1.00 97.25 110 LYS A O 1
ATOM 859 N N . LEU A 1 111 ? 4.848 4.746 8.544 1.00 97.62 111 LEU A N 1
ATOM 860 C CA . LEU A 1 111 ? 5.512 3.445 8.461 1.00 97.62 111 LEU A CA 1
ATOM 861 C C . LEU A 1 111 ? 6.658 3.344 9.468 1.00 97.62 111 LEU A C 1
ATOM 863 O O . LEU A 1 111 ? 6.760 2.350 10.178 1.00 97.62 111 LEU A O 1
ATOM 867 N N . GLU A 1 112 ? 7.494 4.373 9.577 1.00 96.62 112 GLU A N 1
ATOM 868 C CA . GLU A 1 112 ? 8.606 4.378 10.527 1.00 96.62 112 GLU A CA 1
ATOM 869 C C . GLU A 1 112 ? 8.126 4.322 11.988 1.00 96.62 112 GLU A C 1
ATOM 871 O O . GLU A 1 112 ? 8.677 3.571 12.795 1.00 96.62 112 GLU A O 1
ATOM 876 N N . ASN A 1 113 ? 7.049 5.036 12.328 1.00 96.12 113 ASN A N 1
ATOM 877 C CA . ASN A 1 113 ? 6.441 4.951 13.659 1.00 96.12 113 ASN A CA 1
ATOM 878 C C . ASN A 1 113 ? 5.868 3.552 13.942 1.00 96.12 113 ASN A C 1
ATOM 880 O O . ASN A 1 113 ? 6.115 2.991 15.011 1.00 96.12 113 ASN A O 1
ATOM 884 N N . ILE A 1 114 ? 5.170 2.961 12.968 1.00 95.88 114 ILE A N 1
ATOM 885 C CA . ILE A 1 114 ? 4.596 1.612 13.069 1.00 95.88 114 ILE A CA 1
ATOM 886 C C . ILE A 1 114 ? 5.701 0.562 13.229 1.00 95.88 114 ILE A C 1
ATOM 888 O O . ILE A 1 114 ? 5.586 -0.343 14.055 1.00 95.88 114 ILE A O 1
ATOM 892 N N . ARG A 1 115 ? 6.816 0.702 12.501 1.00 95.31 115 ARG A N 1
ATOM 893 C CA . ARG A 1 115 ? 7.979 -0.193 12.607 1.00 95.31 115 ARG A CA 1
ATOM 894 C C . ARG A 1 115 ? 8.613 -0.180 13.994 1.00 95.31 115 ARG A C 1
ATOM 896 O O . ARG A 1 115 ? 9.086 -1.220 14.449 1.00 95.31 115 ARG A O 1
ATOM 903 N N . ARG A 1 116 ? 8.611 0.959 14.693 1.00 94.50 116 ARG A N 1
ATOM 904 C CA . ARG A 1 116 ? 9.111 1.042 16.081 1.00 94.50 116 ARG A CA 1
ATOM 905 C C . ARG A 1 116 ? 8.215 0.295 17.067 1.00 94.50 116 ARG A C 1
ATOM 907 O O . ARG A 1 116 ? 8.719 -0.251 18.043 1.00 94.50 116 ARG A O 1
ATOM 914 N N . ALA A 1 117 ? 6.915 0.232 16.790 1.00 91.31 117 ALA A N 1
ATOM 915 C CA . ALA A 1 117 ? 5.921 -0.506 17.569 1.00 91.31 117 ALA A CA 1
ATOM 916 C C . ALA A 1 117 ? 5.482 -1.813 16.877 1.00 91.31 117 ALA A C 1
ATOM 918 O O . ALA A 1 117 ? 4.359 -2.279 17.075 1.00 91.31 117 ALA A O 1
ATOM 919 N N . ALA A 1 118 ? 6.347 -2.417 16.048 1.00 84.12 118 ALA A N 1
ATOM 920 C CA . ALA A 1 118 ? 5.950 -3.494 15.138 1.00 84.12 118 ALA A CA 1
ATOM 921 C C . ALA A 1 118 ? 5.412 -4.745 15.849 1.00 84.12 118 ALA A C 1
ATOM 923 O O . ALA A 1 118 ? 4.595 -5.463 15.282 1.00 84.12 118 ALA A O 1
ATOM 924 N N . ALA A 1 119 ? 5.825 -5.001 17.094 1.00 84.94 119 ALA A N 1
ATOM 925 C CA . ALA A 1 119 ? 5.290 -6.108 17.884 1.00 84.94 119 ALA A CA 1
ATOM 926 C C . ALA A 1 119 ? 3.800 -5.916 18.226 1.00 84.94 119 ALA A C 1
ATOM 928 O O . ALA A 1 119 ? 3.048 -6.888 18.236 1.00 84.94 119 ALA A O 1
ATOM 929 N N . GLN A 1 120 ? 3.372 -4.677 18.484 1.00 87.00 120 GLN A N 1
ATOM 930 C CA . GLN A 1 120 ? 1.987 -4.328 18.808 1.00 87.00 120 GLN A CA 1
ATOM 931 C C . GLN A 1 120 ? 1.156 -4.026 17.556 1.00 87.00 120 GLN A C 1
ATOM 933 O O . GLN A 1 120 ? -0.006 -4.402 17.494 1.00 87.00 120 GLN A O 1
ATOM 938 N N . GLN A 1 121 ? 1.749 -3.371 16.554 1.00 89.25 121 GLN A N 1
ATOM 939 C CA . GLN A 1 121 ? 1.069 -2.910 15.334 1.00 89.25 121 GLN A CA 1
ATOM 940 C C . GLN A 1 121 ? 1.382 -3.778 14.112 1.00 89.25 121 GLN A C 1
ATOM 942 O O . GLN A 1 121 ? 1.357 -3.317 12.970 1.00 89.25 121 GLN A O 1
ATOM 947 N N . ARG A 1 122 ? 1.689 -5.053 14.350 1.00 91.06 122 ARG A N 1
ATOM 948 C CA . ARG A 1 122 ? 2.099 -6.008 13.320 1.00 91.06 122 ARG A CA 1
ATOM 949 C C . ARG A 1 122 ? 1.132 -6.039 12.132 1.00 91.06 122 ARG A C 1
ATOM 951 O O . ARG A 1 122 ? 1.573 -5.970 10.992 1.00 91.06 122 ARG A O 1
ATOM 958 N N . THR A 1 123 ? -0.170 -6.127 12.383 1.00 91.38 123 THR A N 1
ATOM 959 C CA . THR A 1 123 ? -1.166 -6.274 11.313 1.00 91.38 123 THR A CA 1
ATOM 960 C C . THR A 1 123 ? -1.282 -5.007 10.459 1.00 91.38 123 THR A C 1
ATOM 962 O O . THR A 1 123 ? -1.456 -5.089 9.247 1.00 91.38 123 THR A O 1
ATOM 965 N N . VAL A 1 124 ? -1.099 -3.823 11.054 1.00 95.19 124 VAL A N 1
ATOM 966 C CA . VAL A 1 124 ? -1.020 -2.554 10.307 1.00 95.19 124 VAL A CA 1
ATOM 967 C C . VAL A 1 124 ? 0.264 -2.500 9.480 1.00 95.19 124 VAL A C 1
ATOM 969 O O . VAL A 1 124 ? 0.223 -2.122 8.310 1.00 95.19 124 VAL A O 1
ATOM 972 N N . LEU A 1 125 ? 1.398 -2.935 10.045 1.00 96.06 125 LEU A N 1
ATOM 973 C CA . LEU A 1 125 ? 2.661 -3.039 9.309 1.00 96.06 125 LEU A CA 1
ATOM 974 C C . LEU A 1 125 ? 2.527 -3.956 8.083 1.00 96.06 125 LEU A C 1
ATOM 976 O O . LEU A 1 125 ? 3.055 -3.635 7.019 1.00 96.06 125 LEU A O 1
ATOM 980 N N . GLU A 1 126 ? 1.786 -5.060 8.206 1.00 94.81 126 GLU A N 1
ATOM 981 C CA . GLU A 1 126 ? 1.476 -5.958 7.087 1.00 94.81 126 GLU A CA 1
ATOM 982 C C . GLU A 1 126 ? 0.669 -5.248 5.987 1.00 94.81 126 GLU A C 1
ATOM 984 O O . GLU A 1 126 ? 1.022 -5.380 4.817 1.00 94.81 126 GLU A O 1
ATOM 989 N N . VAL A 1 127 ? -0.338 -4.430 6.323 1.00 96.56 127 VAL A N 1
ATOM 990 C CA . VAL A 1 127 ? -1.094 -3.638 5.325 1.00 96.56 127 VAL A CA 1
ATOM 991 C C . VAL A 1 127 ? -0.194 -2.643 4.588 1.00 96.56 127 VAL A C 1
ATOM 993 O O . VAL A 1 127 ? -0.255 -2.545 3.359 1.00 96.56 127 VAL A O 1
ATOM 996 N N . TYR A 1 128 ? 0.679 -1.932 5.305 1.00 97.75 128 TYR A N 1
ATOM 997 C CA . TYR A 1 128 ? 1.651 -1.030 4.676 1.00 97.75 128 TYR A CA 1
ATOM 998 C C . TYR A 1 128 ? 2.591 -1.799 3.746 1.00 97.75 128 TYR A C 1
ATOM 1000 O O . TYR A 1 128 ? 2.852 -1.365 2.623 1.00 97.75 128 TYR A O 1
ATOM 1008 N N . PHE A 1 129 ? 3.064 -2.966 4.182 1.00 97.19 129 PHE A N 1
ATOM 1009 C CA . PHE A 1 129 ? 3.904 -3.820 3.357 1.00 97.19 129 PHE A CA 1
ATOM 1010 C C . PHE A 1 129 ? 3.171 -4.318 2.103 1.00 97.19 129 PHE A C 1
ATOM 1012 O O . PHE A 1 129 ? 3.757 -4.296 1.023 1.00 97.19 129 PHE A O 1
ATOM 1019 N N . VAL A 1 130 ? 1.888 -4.682 2.202 1.00 96.19 130 VAL A N 1
ATOM 1020 C CA . VAL A 1 130 ? 1.048 -5.012 1.037 1.00 96.19 130 VAL A CA 1
ATOM 1021 C C . VAL A 1 130 ? 0.976 -3.830 0.068 1.00 96.19 130 VAL A C 1
ATOM 1023 O O . VAL A 1 130 ? 1.182 -4.024 -1.127 1.00 96.19 130 VAL A O 1
ATOM 1026 N N . CYS A 1 131 ? 0.775 -2.603 0.556 1.00 97.38 131 CYS A N 1
ATOM 1027 C CA . CYS A 1 131 ? 0.759 -1.414 -0.304 1.00 97.38 131 CYS A CA 1
ATOM 1028 C C . CYS A 1 131 ? 2.087 -1.232 -1.062 1.00 97.38 131 CYS A C 1
ATOM 1030 O O . CYS A 1 131 ? 2.079 -0.960 -2.263 1.00 97.38 131 CYS A O 1
ATOM 1032 N N . LEU A 1 132 ? 3.225 -1.456 -0.395 1.00 97.38 132 LEU A N 1
ATOM 1033 C CA . LEU A 1 132 ? 4.548 -1.424 -1.031 1.00 97.38 132 LEU A CA 1
ATOM 1034 C C . LEU A 1 132 ? 4.713 -2.534 -2.081 1.00 97.38 132 LEU A C 1
ATOM 1036 O O . LEU A 1 132 ? 5.206 -2.275 -3.175 1.00 97.38 132 LEU A O 1
ATOM 1040 N N . GLN A 1 133 ? 4.268 -3.762 -1.790 1.00 95.44 133 GLN A N 1
ATOM 1041 C CA . GLN A 1 133 ? 4.304 -4.880 -2.748 1.00 95.44 133 GLN A CA 1
ATOM 1042 C C . GLN A 1 133 ? 3.416 -4.634 -3.972 1.00 95.44 133 GLN A C 1
ATOM 1044 O O . GLN A 1 133 ? 3.726 -5.089 -5.071 1.00 95.44 133 GLN A O 1
ATOM 1049 N N . LEU A 1 134 ? 2.333 -3.878 -3.800 1.00 94.44 134 LEU A N 1
ATOM 1050 C CA . LEU A 1 134 ? 1.479 -3.440 -4.897 1.00 94.44 134 LEU A CA 1
ATOM 1051 C C . LEU A 1 134 ? 2.096 -2.291 -5.706 1.00 94.44 134 LEU A C 1
ATOM 1053 O O . LEU A 1 134 ? 1.504 -1.892 -6.704 1.00 94.44 134 LEU A O 1
ATOM 1057 N N . GLY A 1 135 ? 3.288 -1.807 -5.357 1.00 93.62 135 GLY A N 1
ATOM 1058 C CA . GLY A 1 135 ? 4.014 -0.797 -6.124 1.00 93.62 135 GLY A CA 1
ATOM 1059 C C . GLY A 1 135 ? 3.708 0.635 -5.701 1.00 93.62 135 GLY A C 1
ATOM 1060 O O . GLY A 1 135 ? 3.781 1.531 -6.536 1.00 93.62 135 GLY A O 1
ATOM 1061 N N . PHE A 1 136 ? 3.335 0.857 -4.438 1.00 97.19 136 PHE A N 1
ATOM 1062 C CA . PHE A 1 136 ? 3.359 2.199 -3.864 1.00 97.19 136 PHE A CA 1
ATOM 1063 C C . PHE A 1 136 ? 4.805 2.682 -3.700 1.00 97.19 136 PHE A C 1
ATOM 1065 O O . PHE A 1 136 ? 5.625 2.017 -3.065 1.00 97.19 136 PHE A O 1
ATOM 1072 N N . GLU A 1 137 ? 5.103 3.857 -4.241 1.00 96.62 137 GLU A N 1
ATOM 1073 C CA . GLU A 1 137 ? 6.430 4.469 -4.220 1.00 96.62 137 GLU A CA 1
ATOM 1074 C C . GLU A 1 137 ? 6.442 5.788 -3.431 1.00 96.62 137 GLU A C 1
ATOM 1076 O O . GLU A 1 137 ? 7.408 6.071 -2.716 1.00 96.62 137 GLU A O 1
ATOM 1081 N N . GLY A 1 138 ? 5.392 6.612 -3.541 1.00 95.81 138 GLY A N 1
ATOM 1082 C CA . GLY A 1 138 ? 5.299 7.910 -2.867 1.00 95.81 138 GLY A CA 1
ATOM 1083 C C . GLY A 1 138 ? 6.547 8.786 -3.068 1.00 95.81 138 GLY A C 1
ATOM 1084 O O . GLY A 1 138 ? 7.038 8.958 -4.187 1.00 95.81 138 GLY A O 1
ATOM 1085 N N . ILE A 1 139 ? 7.105 9.330 -1.977 1.00 95.62 139 ILE A N 1
ATOM 1086 C CA . ILE A 1 139 ? 8.315 10.181 -2.009 1.00 95.62 139 ILE A CA 1
ATOM 1087 C C . ILE A 1 139 ? 9.554 9.476 -2.602 1.00 95.62 139 ILE A C 1
ATOM 1089 O O . ILE A 1 139 ? 10.494 10.140 -3.057 1.00 95.62 139 ILE A O 1
ATOM 1093 N N . TYR A 1 140 ? 9.574 8.139 -2.651 1.00 96.12 140 TYR A N 1
ATOM 1094 C CA . TYR A 1 140 ? 10.696 7.382 -3.210 1.00 96.12 140 TYR A CA 1
ATOM 1095 C C . TYR A 1 140 ? 10.780 7.418 -4.736 1.00 96.12 140 TYR A C 1
ATOM 1097 O O . TYR A 1 140 ? 11.850 7.119 -5.268 1.00 96.12 140 TYR A O 1
ATOM 1105 N N . LYS A 1 141 ? 9.749 7.916 -5.433 1.00 93.06 141 LYS A N 1
ATOM 1106 C CA . LYS A 1 141 ? 9.860 8.308 -6.852 1.00 93.06 141 LYS A CA 1
ATOM 1107 C C . LYS A 1 141 ? 10.999 9.293 -7.100 1.00 93.06 141 LYS A C 1
ATOM 1109 O O . LYS A 1 141 ? 11.632 9.258 -8.149 1.00 93.06 141 LYS A O 1
ATOM 1114 N N . ILE A 1 142 ? 11.261 10.160 -6.120 1.00 93.75 142 ILE A N 1
ATOM 1115 C CA . ILE A 1 142 ? 12.292 11.200 -6.190 1.00 93.75 142 ILE A CA 1
ATOM 1116 C C . ILE A 1 142 ? 13.558 10.755 -5.447 1.00 93.75 142 ILE A C 1
ATOM 1118 O O . ILE A 1 142 ? 14.663 10.982 -5.932 1.00 93.75 142 ILE A O 1
ATOM 1122 N N . LYS A 1 143 ? 13.420 10.102 -4.281 1.00 92.31 143 LYS A N 1
ATOM 1123 C CA . LYS A 1 143 ? 14.577 9.657 -3.473 1.00 92.31 143 LYS A CA 1
ATOM 1124 C C . LYS A 1 143 ? 15.339 8.478 -4.088 1.00 92.31 143 LYS A C 1
ATOM 1126 O O . LYS A 1 143 ? 16.534 8.339 -3.838 1.00 92.31 143 LYS A O 1
ATOM 1131 N N . GLY A 1 144 ? 14.671 7.654 -4.894 1.00 93.12 144 GLY A N 1
ATOM 1132 C CA . GLY A 1 144 ? 15.273 6.553 -5.639 1.00 93.12 144 GLY A CA 1
ATOM 1133 C C . GLY A 1 144 ? 14.719 5.181 -5.255 1.00 93.12 144 GLY A C 1
ATOM 1134 O O . GLY A 1 144 ? 14.623 4.818 -4.081 1.00 93.12 144 GLY A O 1
ATOM 1135 N N . VAL A 1 145 ? 14.433 4.380 -6.284 1.00 91.75 145 VAL A N 1
ATOM 1136 C CA . VAL A 1 145 ? 13.835 3.039 -6.170 1.00 91.75 145 VAL A CA 1
ATOM 1137 C C . VAL A 1 145 ? 14.704 2.033 -5.409 1.00 91.75 145 VAL A C 1
ATOM 1139 O O . VAL A 1 145 ? 14.177 1.121 -4.783 1.00 91.75 145 VAL A O 1
ATOM 1142 N N . GLU A 1 146 ? 16.028 2.195 -5.405 1.00 94.06 146 GLU A N 1
ATOM 1143 C CA . GLU A 1 146 ? 16.925 1.290 -4.671 1.00 94.06 146 GLU A CA 1
ATOM 1144 C C . GLU A 1 146 ? 16.770 1.431 -3.151 1.00 94.06 146 GLU A C 1
ATOM 1146 O O . GLU A 1 146 ? 16.776 0.433 -2.432 1.00 94.06 146 GLU A O 1
ATOM 1151 N N . GLN A 1 147 ? 16.537 2.652 -2.656 1.00 94.75 147 GLN A N 1
ATOM 1152 C CA . GLN A 1 147 ? 16.268 2.875 -1.232 1.00 94.75 147 GLN A CA 1
ATOM 1153 C C . GLN A 1 147 ? 14.909 2.290 -0.829 1.00 94.75 147 GLN A C 1
ATOM 1155 O O . GLN A 1 147 ? 14.780 1.733 0.259 1.00 94.75 147 GLN A O 1
ATOM 1160 N N . LEU A 1 148 ? 13.912 2.369 -1.720 1.00 96.81 148 LEU A N 1
ATOM 1161 C CA . LEU A 1 148 ? 12.604 1.750 -1.508 1.00 96.81 148 LEU A CA 1
ATOM 1162 C C . LEU A 1 148 ? 12.722 0.226 -1.412 1.00 96.81 148 LEU A C 1
ATOM 1164 O O . LEU A 1 148 ? 12.182 -0.375 -0.487 1.00 96.81 148 LEU A O 1
ATOM 1168 N N . LYS A 1 149 ? 13.478 -0.400 -2.321 1.00 95.81 149 LYS A N 1
ATOM 1169 C CA . LYS A 1 149 ? 13.727 -1.849 -2.291 1.00 95.81 149 LYS A CA 1
ATOM 1170 C C . LYS A 1 149 ? 14.432 -2.280 -1.007 1.00 95.81 149 LYS A C 1
ATOM 1172 O O . LYS A 1 149 ? 14.024 -3.273 -0.410 1.00 95.81 149 LYS A O 1
ATOM 1177 N N . ALA A 1 150 ? 15.455 -1.541 -0.573 1.00 96.56 150 ALA A N 1
ATOM 1178 C CA . ALA A 1 150 ? 16.143 -1.815 0.688 1.00 96.56 150 ALA A CA 1
ATOM 1179 C C . ALA A 1 150 ? 15.173 -1.740 1.880 1.00 96.56 150 ALA A C 1
ATOM 1181 O O . ALA A 1 150 ? 15.083 -2.686 2.658 1.00 96.56 150 ALA A O 1
ATOM 1182 N N . LEU A 1 151 ? 14.357 -0.683 1.950 1.00 96.62 151 LEU A N 1
ATOM 1183 C CA . LEU A 1 151 ? 13.320 -0.542 2.975 1.00 96.62 151 LEU A CA 1
ATOM 1184 C C . LEU A 1 151 ? 12.317 -1.709 2.952 1.00 96.62 151 LEU A C 1
ATOM 1186 O O . LEU A 1 151 ? 11.954 -2.230 4.005 1.00 96.62 151 LEU A O 1
ATOM 1190 N N . MET A 1 152 ? 11.875 -2.145 1.770 1.00 97.00 152 MET A N 1
ATOM 1191 C CA . MET A 1 152 ? 10.967 -3.290 1.636 1.00 97.00 152 MET A CA 1
ATOM 1192 C C . MET A 1 152 ? 11.596 -4.593 2.147 1.00 97.00 152 MET A C 1
ATOM 1194 O O . MET A 1 152 ? 10.895 -5.393 2.768 1.00 97.00 152 MET A O 1
ATOM 1198 N N . LEU A 1 153 ? 12.894 -4.815 1.910 1.00 96.69 153 LEU A N 1
ATOM 1199 C CA . LEU A 1 153 ? 13.615 -5.975 2.448 1.00 96.69 153 LEU A CA 1
ATOM 1200 C C . LEU A 1 153 ? 13.686 -5.929 3.978 1.00 96.69 153 LEU A C 1
ATOM 1202 O O . LEU A 1 153 ? 13.423 -6.944 4.622 1.00 96.69 153 LEU A O 1
ATOM 1206 N N . ASP A 1 154 ? 13.957 -4.758 4.554 1.00 96.50 154 ASP A N 1
ATOM 1207 C CA . ASP A 1 154 ? 14.018 -4.581 6.007 1.00 96.50 154 ASP A CA 1
ATOM 1208 C C . ASP A 1 154 ? 12.652 -4.808 6.670 1.00 96.50 154 ASP A C 1
ATOM 1210 O O . ASP A 1 154 ? 12.550 -5.519 7.670 1.00 96.50 154 ASP A O 1
ATOM 1214 N N . VAL A 1 155 ? 11.581 -4.238 6.104 1.00 96.00 155 VAL A N 1
ATOM 1215 C CA . VAL A 1 155 ? 10.208 -4.436 6.603 1.00 96.00 155 VAL A CA 1
ATOM 1216 C C . VAL A 1 155 ? 9.807 -5.906 6.507 1.00 96.00 155 VAL A C 1
ATOM 1218 O O . VAL A 1 155 ? 9.216 -6.448 7.442 1.00 96.00 155 VAL A O 1
ATOM 1221 N N . ARG A 1 156 ? 10.163 -6.578 5.407 1.00 94.88 156 ARG A N 1
ATOM 1222 C CA . ARG A 1 156 ? 9.917 -8.012 5.244 1.00 94.88 156 ARG A CA 1
ATOM 1223 C C . ARG A 1 156 ? 10.631 -8.830 6.317 1.00 94.88 156 ARG A C 1
ATOM 1225 O O . ARG A 1 156 ? 9.990 -9.672 6.940 1.00 94.88 156 ARG A O 1
ATOM 1232 N N . ALA A 1 157 ? 11.920 -8.580 6.542 1.00 93.44 157 ALA A N 1
ATOM 1233 C CA . ALA A 1 157 ? 12.697 -9.285 7.559 1.00 93.44 157 ALA A CA 1
ATOM 1234 C C . ALA A 1 157 ? 12.088 -9.094 8.957 1.00 93.44 157 ALA A C 1
ATOM 1236 O O . ALA A 1 157 ? 11.927 -10.062 9.698 1.00 93.44 157 ALA A O 1
ATOM 1237 N N . GLN A 1 158 ? 11.656 -7.871 9.276 1.00 93.31 158 GLN A N 1
ATOM 1238 C CA . GLN A 1 158 ? 10.981 -7.559 10.534 1.00 93.31 158 GLN A CA 1
ATOM 1239 C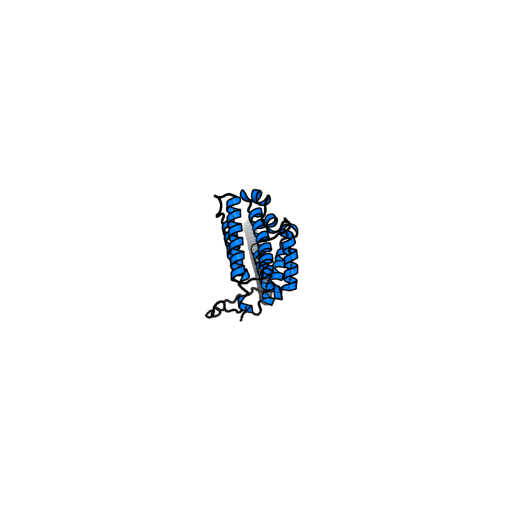 C . GLN A 1 158 ? 9.651 -8.321 10.688 1.00 93.31 158 GLN A C 1
ATOM 1241 O O . GLN A 1 158 ? 9.356 -8.863 11.753 1.00 93.31 158 GLN A O 1
ATOM 1246 N N . LEU A 1 159 ? 8.844 -8.405 9.627 1.00 91.69 159 LEU A N 1
ATOM 1247 C CA . LEU A 1 159 ? 7.594 -9.172 9.634 1.00 91.69 159 LEU A CA 1
ATOM 1248 C C . LEU A 1 159 ? 7.827 -10.684 9.770 1.00 91.69 159 LEU A C 1
ATOM 1250 O O . LEU A 1 159 ? 7.059 -11.352 10.469 1.00 91.69 159 LEU A O 1
ATOM 1254 N N . GLU A 1 160 ? 8.869 -11.219 9.128 1.00 89.88 160 GLU A N 1
ATOM 1255 C CA . GLU A 1 160 ? 9.276 -12.628 9.227 1.00 89.88 160 GLU A CA 1
ATOM 1256 C C . GLU A 1 160 ? 9.769 -12.969 10.641 1.00 89.88 160 GLU A C 1
ATOM 1258 O O . GLU A 1 160 ? 9.340 -13.972 11.213 1.00 89.88 160 GLU A O 1
ATOM 1263 N N . GLU A 1 161 ? 10.580 -12.104 11.253 1.00 89.44 161 GLU A N 1
ATOM 1264 C CA . GLU A 1 161 ? 11.029 -12.256 12.642 1.00 89.44 161 GLU A CA 1
ATOM 1265 C C . GLU A 1 161 ? 9.837 -12.298 13.608 1.00 89.44 161 GLU A C 1
ATOM 1267 O O . GLU A 1 161 ? 9.714 -13.211 14.429 1.00 89.44 161 GLU A O 1
ATOM 1272 N N . LEU A 1 162 ? 8.889 -11.371 13.447 1.00 86.25 162 LEU A N 1
ATOM 1273 C CA . LEU A 1 162 ? 7.662 -11.348 14.241 1.00 86.25 162 LEU A CA 1
ATOM 1274 C C . LEU A 1 162 ? 6.750 -12.542 13.942 1.00 86.25 162 LEU A C 1
ATOM 1276 O O . LEU A 1 162 ? 5.932 -12.928 14.781 1.00 86.25 162 LEU A O 1
ATOM 1280 N N . ALA A 1 163 ? 6.764 -13.092 12.721 1.00 80.56 163 ALA A N 1
ATOM 1281 C CA . ALA A 1 163 ? 5.939 -14.243 12.343 1.00 80.56 163 ALA A CA 1
ATOM 1282 C C . ALA A 1 163 ? 6.268 -15.486 13.175 1.00 80.56 163 ALA A C 1
ATOM 1284 O O . ALA A 1 163 ? 5.352 -16.281 13.425 1.00 80.56 163 ALA A O 1
ATOM 1285 N N . GLY A 1 164 ? 7.505 -15.584 13.669 1.00 71.75 164 GLY A N 1
ATOM 1286 C CA . GLY A 1 164 ? 8.039 -16.776 14.309 1.00 71.75 164 GLY A CA 1
ATOM 1287 C C . GLY A 1 164 ? 8.383 -17.855 13.275 1.00 71.75 164 GLY A C 1
ATOM 1288 O O . GLY A 1 164 ? 8.244 -17.630 12.071 1.00 71.75 164 GLY A O 1
ATOM 1289 N N . PRO A 1 165 ? 8.835 -19.045 13.713 1.00 60.81 165 PRO A N 1
ATOM 1290 C CA . PRO A 1 165 ? 9.172 -20.129 12.798 1.00 60.81 165 PRO A CA 1
ATOM 1291 C C . PRO A 1 165 ? 7.963 -20.463 11.922 1.00 60.81 165 PRO A C 1
ATOM 1293 O O . PRO A 1 165 ? 6.900 -20.840 12.423 1.00 60.81 165 PRO A O 1
ATOM 1296 N N . ALA A 1 166 ? 8.127 -20.293 10.608 1.00 58.22 166 ALA A N 1
ATOM 1297 C CA . ALA A 1 166 ? 7.087 -20.581 9.637 1.00 58.22 166 ALA A CA 1
ATOM 1298 C C . ALA A 1 166 ? 6.609 -22.024 9.831 1.00 58.22 166 ALA A C 1
ATOM 1300 O O . ALA A 1 166 ? 7.400 -22.969 9.774 1.00 58.22 166 ALA A O 1
ATOM 1301 N N . LYS A 1 167 ? 5.301 -22.210 10.038 1.00 50.84 167 LYS A N 1
ATOM 1302 C CA . LYS A 1 167 ? 4.699 -23.529 9.865 1.00 50.84 167 LYS A CA 1
ATOM 1303 C C . LYS A 1 167 ? 4.846 -23.864 8.384 1.00 50.84 167 LYS A C 1
ATOM 1305 O O . LYS A 1 167 ? 4.066 -23.400 7.564 1.00 50.84 167 LYS A O 1
ATOM 1310 N N . LEU A 1 168 ? 5.848 -24.674 8.046 1.00 54.81 168 LEU A N 1
ATOM 1311 C CA . LEU A 1 168 ? 6.106 -25.219 6.702 1.00 54.81 168 LEU A CA 1
ATOM 1312 C C . LEU A 1 168 ? 4.981 -26.146 6.195 1.00 54.81 168 LEU A C 1
ATOM 1314 O O . LEU A 1 168 ? 5.158 -26.884 5.231 1.00 54.81 168 LEU A O 1
ATOM 1318 N N . GLN A 1 169 ? 3.822 -26.128 6.848 1.00 47.09 169 GLN A N 1
ATOM 1319 C CA . GLN A 1 169 ? 2.651 -26.905 6.498 1.00 47.09 169 GLN A CA 1
ATOM 1320 C C . GLN A 1 169 ? 1.609 -25.937 5.951 1.00 47.09 169 GLN A C 1
ATOM 1322 O O . GLN A 1 169 ? 0.896 -25.270 6.694 1.00 47.09 169 GLN A O 1
ATOM 1327 N N . LEU A 1 170 ? 1.564 -25.846 4.621 1.00 54.53 170 LEU A N 1
ATOM 1328 C CA . LEU A 1 170 ? 0.573 -25.065 3.875 1.00 54.53 170 LEU A CA 1
ATOM 1329 C C . LEU A 1 170 ? -0.844 -25.682 3.961 1.00 54.53 170 LEU A C 1
ATOM 1331 O O . LEU A 1 170 ? -1.808 -25.083 3.501 1.00 54.53 170 LEU A O 1
ATOM 1335 N N . SER A 1 171 ? -0.974 -26.882 4.538 1.00 59.78 171 SER A N 1
ATOM 1336 C CA . SER A 1 171 ? -2.220 -27.602 4.820 1.00 59.78 171 SER A CA 1
ATOM 1337 C C . SER A 1 171 ? -1.948 -28.675 5.883 1.00 59.78 171 SER A C 1
ATOM 1339 O O . SER A 1 171 ? -0.833 -29.198 5.930 1.00 59.78 171 SER A O 1
ATOM 1341 N N . ASP A 1 172 ? -2.954 -29.064 6.674 1.00 59.09 172 ASP A N 1
ATOM 1342 C CA . ASP A 1 172 ? -2.858 -30.158 7.661 1.00 59.09 172 ASP A CA 1
ATOM 1343 C C . ASP A 1 172 ? -2.425 -31.505 7.033 1.00 59.09 172 ASP A C 1
ATOM 1345 O O . ASP A 1 172 ? -1.888 -32.369 7.722 1.00 59.09 172 ASP A O 1
ATOM 1349 N N . ASN A 1 173 ? -2.600 -31.671 5.712 1.00 55.12 173 ASN A N 1
ATOM 1350 C CA . ASN A 1 173 ? -2.165 -32.841 4.933 1.00 55.12 173 ASN A CA 1
ATOM 1351 C C . ASN A 1 173 ? -1.007 -32.554 3.959 1.00 55.12 173 ASN A C 1
ATOM 1353 O O . ASN A 1 173 ? -0.682 -33.394 3.113 1.00 55.12 173 ASN A O 1
ATOM 1357 N N . ALA A 1 174 ? -0.366 -31.386 4.050 1.00 50.75 174 ALA A N 1
ATOM 1358 C CA . ALA A 1 174 ? 0.799 -31.081 3.231 1.00 50.75 174 ALA A CA 1
ATOM 1359 C C . ALA A 1 174 ? 1.997 -31.913 3.710 1.00 50.75 174 ALA A C 1
ATOM 1361 O O . ALA A 1 174 ? 2.745 -31.513 4.603 1.00 50.75 174 ALA A O 1
ATOM 1362 N N . LYS A 1 175 ? 2.206 -33.083 3.097 1.00 55.38 175 LYS A N 1
ATOM 1363 C CA . LYS A 1 175 ? 3.521 -33.727 3.129 1.00 55.38 175 LYS A CA 1
ATOM 1364 C C . LYS A 1 175 ? 4.494 -32.770 2.436 1.00 55.38 175 LYS A C 1
ATOM 1366 O O . LYS A 1 175 ? 4.170 -32.327 1.332 1.00 55.38 175 LYS A O 1
ATOM 1371 N N . PRO A 1 176 ? 5.649 -32.436 3.037 1.00 46.94 176 PRO A N 1
ATOM 1372 C CA . PRO A 1 176 ? 6.663 -31.667 2.343 1.00 46.94 176 PRO A CA 1
ATOM 1373 C C . PRO A 1 176 ? 7.046 -32.477 1.108 1.00 46.94 176 PRO A C 1
ATOM 1375 O O . PRO A 1 176 ? 7.673 -33.528 1.216 1.00 46.94 176 PRO A O 1
ATOM 1378 N N . GLN A 1 177 ? 6.618 -32.037 -0.072 1.00 51.75 177 GLN A N 1
ATOM 1379 C CA . GLN A 1 177 ? 7.320 -32.445 -1.269 1.00 51.75 177 GLN A CA 1
ATOM 1380 C C . GLN A 1 177 ? 8.679 -31.783 -1.105 1.00 51.75 177 GLN A C 1
ATOM 1382 O O . GLN A 1 177 ? 8.744 -30.559 -1.007 1.00 51.75 177 GLN A O 1
ATOM 1387 N N . GLU A 1 178 ? 9.730 -32.585 -0.959 1.00 50.94 178 GLU A N 1
ATOM 1388 C CA . GLU A 1 178 ? 11.113 -32.123 -0.926 1.00 50.94 178 GLU A CA 1
ATOM 1389 C C . GLU A 1 178 ? 11.447 -31.466 -2.273 1.00 50.94 178 GLU A C 1
ATOM 1391 O O . GLU A 1 178 ? 12.191 -31.986 -3.099 1.00 50.94 178 GLU A O 1
ATOM 1396 N N . SER A 1 179 ? 10.865 -30.301 -2.550 1.00 44.44 179 SER A N 1
ATOM 1397 C CA . SER A 1 179 ? 11.419 -29.386 -3.515 1.00 44.44 179 SER A CA 1
ATOM 1398 C C . SER A 1 179 ? 12.664 -28.863 -2.834 1.00 44.44 179 SER A C 1
ATOM 1400 O O . SER A 1 179 ? 12.605 -27.958 -1.996 1.00 44.44 179 SER A O 1
ATOM 1402 N N . MET A 1 180 ? 13.794 -29.480 -3.164 1.00 43.53 180 MET A N 1
ATOM 1403 C CA . MET A 1 180 ? 15.077 -28.827 -3.031 1.00 43.53 180 MET A CA 1
ATOM 1404 C C . MET A 1 180 ? 14.963 -27.507 -3.788 1.00 43.53 180 MET A C 1
ATOM 1406 O O . MET A 1 180 ? 15.202 -27.427 -4.990 1.00 43.53 180 MET A O 1
ATOM 1410 N N . VAL A 1 181 ? 14.577 -26.448 -3.077 1.00 52.66 181 VAL A N 1
ATOM 1411 C CA . VAL A 1 181 ? 14.975 -25.099 -3.434 1.00 52.66 181 VAL A CA 1
ATOM 1412 C C . VAL A 1 181 ? 16.475 -25.119 -3.207 1.00 52.66 181 VAL A C 1
ATOM 1414 O O . VAL A 1 181 ? 16.979 -24.744 -2.149 1.00 52.66 181 VAL A O 1
ATOM 1417 N N . THR A 1 182 ? 17.199 -25.662 -4.185 1.00 46.41 182 THR A N 1
ATOM 1418 C CA . THR A 1 182 ? 18.625 -25.450 -4.340 1.00 46.41 182 THR A CA 1
ATOM 1419 C C . THR A 1 182 ? 18.774 -23.953 -4.482 1.00 46.41 182 THR A C 1
ATOM 1421 O O . THR A 1 182 ? 18.672 -23.385 -5.567 1.00 46.41 182 THR A O 1
ATOM 1424 N N . LYS A 1 183 ? 18.961 -23.302 -3.336 1.00 47.78 183 LYS A N 1
ATOM 1425 C CA . LYS A 1 183 ? 19.608 -22.013 -3.222 1.00 47.78 183 LYS A CA 1
ATOM 1426 C C . LYS A 1 183 ? 20.875 -22.182 -4.048 1.00 47.78 183 LYS A C 1
ATOM 1428 O O . LYS A 1 183 ? 21.785 -22.894 -3.628 1.00 47.78 183 LYS A O 1
ATOM 1433 N N . VAL A 1 184 ? 20.895 -21.624 -5.258 1.00 50.28 184 VAL A N 1
ATOM 1434 C CA . VAL A 1 184 ? 22.084 -21.587 -6.116 1.00 50.28 184 VAL A CA 1
ATOM 1435 C C . VAL A 1 184 ? 23.047 -20.590 -5.467 1.00 50.28 184 VAL A C 1
ATOM 1437 O O . VAL A 1 184 ? 23.295 -19.492 -5.951 1.00 50.28 184 VAL A O 1
ATOM 1440 N N . GLY A 1 185 ? 23.538 -20.953 -4.283 1.00 52.56 185 GLY A N 1
ATOM 1441 C CA . GLY A 1 185 ? 24.742 -20.411 -3.701 1.00 52.56 185 GLY A CA 1
ATOM 1442 C C . GLY A 1 185 ? 25.865 -20.965 -4.551 1.00 52.56 185 GLY A C 1
ATOM 1443 O O . GLY A 1 185 ? 26.107 -22.170 -4.574 1.00 52.56 185 GLY A O 1
ATOM 1444 N N . ARG A 1 186 ? 26.476 -20.086 -5.334 1.00 57.84 186 ARG A N 1
ATOM 1445 C CA . ARG A 1 186 ? 27.543 -20.395 -6.276 1.00 57.84 186 ARG A CA 1
ATOM 1446 C C . ARG A 1 186 ? 28.814 -20.811 -5.523 1.00 57.84 186 ARG A C 1
ATOM 1448 O O . ARG A 1 186 ? 29.772 -20.055 -5.467 1.00 57.84 186 ARG A O 1
ATOM 1455 N N . ASN A 1 187 ? 28.825 -22.023 -4.976 1.00 58.41 187 ASN A N 1
ATOM 1456 C CA . ASN A 1 187 ? 30.026 -22.718 -4.527 1.00 58.41 187 ASN A CA 1
ATOM 1457 C C . ASN A 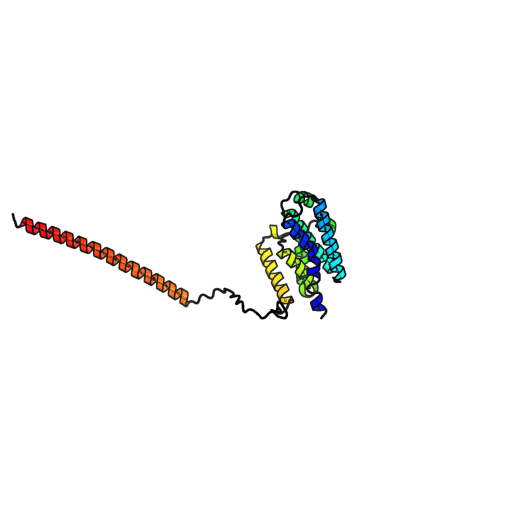1 187 ? 30.545 -23.550 -5.703 1.00 58.41 187 ASN A C 1
ATOM 1459 O O . ASN A 1 187 ? 30.408 -24.771 -5.705 1.00 58.41 187 ASN A O 1
ATOM 1463 N N . LEU A 1 188 ? 31.095 -22.903 -6.740 1.00 66.25 188 LEU A N 1
ATOM 1464 C CA . LEU A 1 188 ? 31.881 -23.658 -7.717 1.00 66.25 188 LEU A CA 1
ATOM 1465 C C . LEU A 1 188 ? 33.137 -24.156 -6.991 1.00 66.25 188 LEU A C 1
ATOM 1467 O O . LEU A 1 188 ? 33.920 -23.328 -6.522 1.00 66.25 188 LEU A O 1
ATOM 1471 N N . PRO A 1 189 ? 33.350 -25.476 -6.866 1.00 79.00 189 PRO A N 1
ATOM 1472 C CA . PRO A 1 189 ? 34.523 -25.979 -6.180 1.00 79.00 189 PRO A CA 1
ATOM 1473 C C . PRO A 1 189 ? 35.770 -25.634 -7.001 1.00 79.00 189 PRO A C 1
ATOM 1475 O O . PRO A 1 189 ? 35.778 -25.776 -8.227 1.00 79.00 189 PRO A O 1
ATOM 1478 N N . TYR A 1 190 ? 36.839 -25.201 -6.330 1.00 84.44 190 TYR A N 1
ATOM 1479 C CA . TYR A 1 190 ? 38.077 -24.728 -6.967 1.00 84.44 190 TYR A CA 1
ATOM 1480 C C . TYR A 1 190 ? 38.695 -25.735 -7.956 1.00 84.44 190 TYR A C 1
ATOM 1482 O O . TYR A 1 190 ? 39.341 -25.334 -8.924 1.00 84.44 190 TYR A O 1
ATOM 1490 N N . TRP A 1 191 ? 38.432 -27.035 -7.785 1.00 87.62 191 TRP A N 1
ATOM 1491 C CA . TRP A 1 191 ? 38.881 -28.086 -8.703 1.00 87.62 191 TRP A CA 1
ATOM 1492 C C . TRP A 1 191 ? 38.321 -27.948 -10.136 1.00 87.62 191 TRP A C 1
ATOM 1494 O O . TRP A 1 191 ? 38.986 -28.346 -11.089 1.00 87.62 191 TRP A O 1
ATOM 1504 N N . VAL A 1 192 ? 37.146 -27.324 -10.319 1.00 87.38 192 VAL A N 1
ATOM 1505 C CA . VAL A 1 192 ? 36.488 -27.169 -11.624 1.00 87.38 192 VAL A CA 1
ATOM 1506 C C . VAL A 1 192 ? 37.220 -26.082 -12.388 1.00 87.38 192 VAL A C 1
ATOM 1508 O O . VAL A 1 192 ? 37.586 -26.283 -13.541 1.00 87.38 192 VAL A O 1
ATOM 1511 N N . ILE A 1 193 ? 37.520 -24.971 -11.713 1.00 86.38 193 ILE A N 1
ATOM 1512 C CA . ILE A 1 193 ? 38.316 -23.871 -12.263 1.00 86.38 193 ILE A CA 1
ATOM 1513 C C . ILE A 1 193 ? 39.693 -24.392 -12.689 1.00 86.38 193 ILE A C 1
ATOM 1515 O O . ILE A 1 193 ? 40.129 -24.120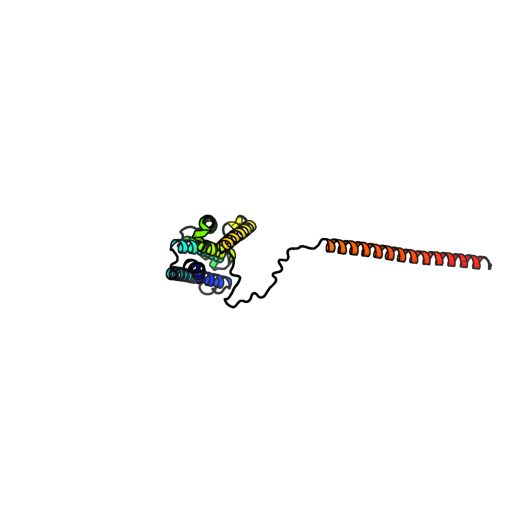 -13.809 1.00 86.38 193 ILE A O 1
ATOM 1519 N N . LEU A 1 194 ? 40.340 -25.205 -11.843 1.00 90.44 194 LEU A N 1
ATOM 1520 C CA . LEU A 1 194 ? 41.617 -25.843 -12.166 1.00 90.44 194 LEU A CA 1
ATOM 1521 C C . LEU A 1 194 ? 41.505 -26.736 -13.414 1.00 90.44 194 LEU A 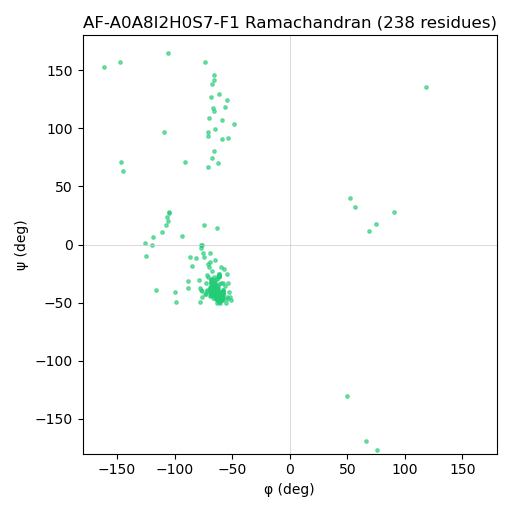C 1
ATOM 1523 O O . LEU A 1 194 ? 42.314 -26.604 -14.330 1.00 90.44 194 LEU A O 1
ATOM 1527 N N . SER A 1 195 ? 40.482 -27.596 -13.482 1.00 93.69 195 SER A N 1
ATOM 1528 C CA . SER A 1 195 ? 40.288 -28.523 -14.606 1.00 93.69 195 SER A CA 1
ATOM 1529 C C . SER A 1 195 ? 40.049 -27.804 -15.938 1.00 93.69 195 SER A C 1
ATOM 1531 O O . SER A 1 195 ? 40.663 -28.153 -16.944 1.00 93.69 195 SER A O 1
ATOM 1533 N N . VAL A 1 196 ? 39.223 -26.752 -15.939 1.00 93.69 196 VAL A N 1
ATOM 1534 C CA . VAL A 1 196 ? 38.905 -25.968 -17.140 1.00 93.69 196 VAL A CA 1
ATOM 1535 C C . VAL A 1 196 ? 40.129 -25.189 -17.613 1.00 93.69 196 VAL A C 1
ATOM 1537 O O . VAL A 1 196 ? 40.418 -25.160 -18.808 1.00 93.69 196 VAL A O 1
ATOM 1540 N N . THR A 1 197 ? 40.887 -24.606 -16.681 1.00 93.81 197 THR A N 1
ATOM 1541 C CA . THR A 1 197 ? 42.118 -23.871 -17.005 1.00 93.81 197 THR A CA 1
ATOM 1542 C C . THR A 1 197 ? 43.168 -24.803 -17.613 1.00 93.81 197 THR A C 1
ATOM 1544 O O . THR A 1 197 ? 43.778 -24.466 -18.627 1.00 93.81 197 THR A O 1
ATOM 1547 N N . LEU A 1 198 ? 43.340 -26.004 -17.046 1.00 95.00 198 LEU A N 1
ATOM 1548 C CA . LEU A 1 198 ? 44.266 -27.009 -17.570 1.00 95.00 198 LEU A CA 1
ATOM 1549 C C . LEU A 1 198 ? 43.846 -27.496 -18.966 1.00 95.00 198 LEU A C 1
ATOM 1551 O O . LEU A 1 198 ? 44.689 -27.620 -19.852 1.00 95.00 198 LEU A O 1
ATOM 1555 N N . ALA A 1 199 ? 42.546 -27.722 -19.180 1.00 95.31 199 ALA A N 1
ATOM 1556 C CA . ALA A 1 199 ? 42.008 -28.142 -20.472 1.00 95.31 199 ALA A CA 1
ATOM 1557 C C . ALA A 1 199 ? 42.238 -27.086 -21.566 1.00 95.31 199 ALA A C 1
ATOM 1559 O O . ALA A 1 199 ? 42.648 -27.427 -22.675 1.00 95.31 199 ALA A O 1
ATOM 1560 N N . LEU A 1 200 ? 42.042 -25.802 -21.246 1.00 95.69 200 LEU A N 1
ATOM 1561 C CA . LEU A 1 200 ? 42.318 -24.692 -22.165 1.00 95.69 200 LEU A CA 1
ATOM 1562 C C . LEU A 1 200 ? 43.804 -24.600 -22.533 1.00 95.69 200 LEU A C 1
ATOM 1564 O O . LEU A 1 200 ? 44.133 -24.462 -23.712 1.00 95.69 200 LEU A O 1
ATOM 1568 N N . LEU A 1 201 ? 44.704 -24.724 -21.552 1.00 95.50 201 LEU A N 1
ATOM 1569 C CA . LEU A 1 201 ? 46.150 -24.716 -21.797 1.00 95.50 201 LEU A CA 1
ATOM 1570 C C . LEU A 1 201 ? 46.595 -25.915 -22.645 1.00 95.50 201 LEU A C 1
ATOM 1572 O O . LEU A 1 201 ? 47.365 -25.740 -23.589 1.00 95.50 201 LEU A O 1
ATOM 1576 N N . ALA A 1 202 ? 46.075 -27.112 -22.361 1.00 94.50 202 ALA A N 1
ATOM 1577 C CA . ALA A 1 202 ? 46.361 -28.311 -23.146 1.00 94.50 202 ALA A CA 1
ATOM 1578 C C . ALA A 1 202 ? 45.858 -28.174 -24.591 1.00 94.50 202 ALA A C 1
ATOM 1580 O O . ALA A 1 202 ? 46.597 -28.470 -25.530 1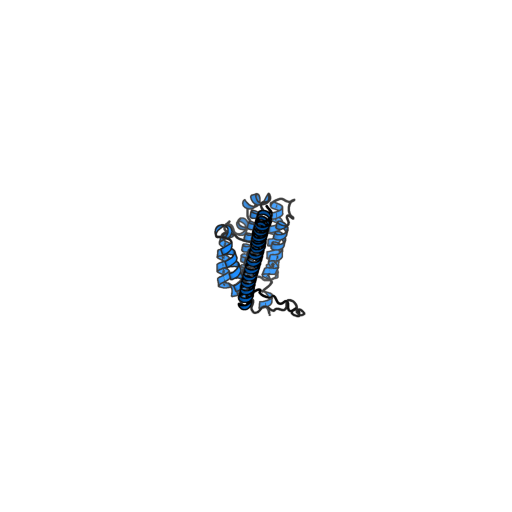.00 94.50 202 ALA A O 1
ATOM 1581 N N . SER A 1 203 ? 44.639 -27.656 -24.782 1.00 93.50 203 SER A N 1
ATOM 1582 C CA . SER A 1 203 ? 44.083 -27.393 -26.114 1.00 93.50 203 SER A CA 1
ATOM 1583 C C . SER A 1 203 ? 44.928 -26.387 -26.899 1.00 93.50 203 SER A C 1
ATOM 1585 O O . SER A 1 203 ? 45.160 -26.586 -28.091 1.00 93.50 203 SER A O 1
ATOM 1587 N N . MET A 1 204 ? 45.405 -25.322 -26.248 1.00 94.31 204 MET A N 1
ATOM 1588 C CA . MET A 1 204 ? 46.277 -24.326 -26.878 1.00 94.31 204 MET A CA 1
ATOM 1589 C C . MET A 1 204 ? 47.641 -24.924 -27.256 1.00 94.31 204 MET A C 1
ATOM 1591 O O . MET A 1 204 ? 48.158 -24.655 -28.343 1.00 94.31 204 MET A O 1
ATOM 1595 N N . TYR A 1 205 ? 48.213 -25.760 -26.385 1.00 94.50 205 TYR A N 1
ATOM 1596 C CA . TYR A 1 205 ? 49.487 -26.434 -26.632 1.00 94.50 205 TYR A CA 1
ATOM 1597 C C . TYR A 1 205 ? 49.402 -27.387 -27.830 1.00 94.50 205 TYR A C 1
ATOM 1599 O O . TYR A 1 205 ? 50.199 -27.265 -28.759 1.00 94.50 205 TYR A O 1
ATOM 1607 N N . VAL A 1 206 ? 48.393 -28.265 -27.856 1.00 93.38 206 VAL A N 1
ATOM 1608 C CA . VAL A 1 206 ? 48.166 -29.204 -28.969 1.00 93.38 206 VAL A CA 1
ATOM 1609 C C . VAL A 1 206 ? 47.879 -28.458 -30.273 1.00 93.38 206 VAL A C 1
ATOM 1611 O O . VAL A 1 206 ? 48.400 -28.824 -31.323 1.00 93.38 206 VAL A O 1
ATOM 1614 N N . GLY A 1 207 ? 47.098 -27.374 -30.221 1.00 91.19 207 GLY A N 1
ATOM 1615 C CA . GLY A 1 207 ? 46.864 -26.529 -31.393 1.00 91.19 207 GLY A CA 1
ATOM 1616 C C . GLY A 1 207 ? 48.159 -25.926 -31.944 1.00 91.19 207 GLY A C 1
ATOM 1617 O O . GLY A 1 207 ? 48.370 -25.912 -33.156 1.00 91.19 207 GLY A O 1
ATOM 1618 N N . SER A 1 208 ? 49.054 -25.483 -31.058 1.00 88.94 208 SER A N 1
ATOM 1619 C CA . SER A 1 208 ? 50.340 -24.893 -31.441 1.00 88.94 208 SER A CA 1
ATOM 1620 C C . SER A 1 208 ? 51.286 -25.924 -32.056 1.00 88.94 208 SER A C 1
ATOM 1622 O O . SER A 1 208 ? 51.889 -25.641 -33.090 1.00 88.94 208 SER A O 1
ATOM 1624 N N . THR A 1 209 ? 51.394 -27.127 -31.481 1.00 87.75 209 THR A N 1
ATOM 1625 C CA . THR A 1 209 ? 52.247 -28.191 -32.041 1.00 87.75 209 THR A CA 1
ATOM 1626 C C . THR A 1 209 ? 51.729 -28.669 -33.392 1.00 87.75 209 THR A C 1
ATOM 1628 O O . THR A 1 209 ? 52.512 -28.779 -34.333 1.00 87.75 209 THR A O 1
ATOM 1631 N N . TYR A 1 210 ? 50.412 -28.840 -33.529 1.00 88.38 210 TYR A N 1
ATOM 1632 C CA . TYR A 1 210 ? 49.789 -29.225 -34.795 1.00 88.38 210 TYR A CA 1
ATOM 1633 C C . TYR A 1 210 ? 49.993 -28.162 -35.884 1.00 88.38 210 TYR A C 1
ATOM 1635 O O . TYR A 1 210 ? 50.305 -28.476 -37.035 1.00 88.38 210 TYR A O 1
ATOM 1643 N N . PHE A 1 211 ? 49.875 -26.880 -35.524 1.00 85.62 211 PHE A N 1
ATOM 1644 C CA . PHE A 1 211 ? 50.125 -25.780 -36.454 1.00 85.62 211 PHE A CA 1
ATOM 1645 C C . PHE A 1 211 ? 51.598 -25.706 -36.885 1.00 85.62 211 PHE A C 1
ATOM 1647 O O . PHE A 1 211 ? 51.876 -25.471 -38.063 1.00 85.62 211 PHE A O 1
ATOM 1654 N N . ILE A 1 212 ? 52.539 -25.934 -35.962 1.00 84.12 212 ILE A N 1
ATOM 1655 C CA . ILE A 1 212 ? 53.980 -25.945 -36.256 1.00 84.12 212 ILE A CA 1
ATOM 1656 C C . ILE A 1 212 ? 54.339 -27.119 -37.171 1.00 84.12 212 ILE A C 1
ATOM 1658 O O . ILE A 1 212 ? 55.030 -26.918 -38.167 1.00 84.12 212 ILE A O 1
ATOM 1662 N N . GLU A 1 213 ? 53.841 -28.321 -36.888 1.00 79.94 213 GLU A N 1
ATOM 1663 C CA . GLU A 1 213 ? 54.140 -29.520 -37.678 1.00 79.94 213 GLU A CA 1
ATOM 1664 C C . GLU A 1 213 ? 53.587 -29.416 -39.107 1.00 79.94 213 GLU A C 1
ATOM 1666 O O . GLU A 1 213 ? 54.279 -29.729 -40.078 1.00 79.94 213 GLU A O 1
ATOM 1671 N N . ASN A 1 214 ? 52.384 -28.857 -39.265 1.00 76.69 214 ASN A N 1
ATOM 1672 C CA . ASN A 1 214 ? 51.804 -28.622 -40.586 1.00 76.69 214 ASN A CA 1
ATOM 1673 C C . ASN A 1 214 ? 52.605 -27.585 -41.402 1.00 76.69 214 ASN A C 1
ATOM 1675 O O . ASN A 1 214 ? 52.758 -27.728 -42.616 1.00 76.69 214 ASN A O 1
ATOM 1679 N N . ARG A 1 215 ? 53.165 -26.555 -40.747 1.00 72.00 215 ARG A N 1
ATOM 1680 C CA . ARG A 1 215 ? 54.059 -25.575 -41.395 1.00 72.00 215 ARG A CA 1
ATOM 1681 C C . ARG A 1 215 ? 55.425 -26.177 -41.735 1.00 72.00 215 ARG A C 1
ATOM 1683 O O . ARG A 1 215 ? 55.942 -25.894 -42.815 1.00 72.00 215 ARG A O 1
ATOM 1690 N N . ALA A 1 216 ? 55.976 -27.016 -40.859 1.00 72.56 216 ALA A N 1
ATOM 1691 C CA . ALA A 1 216 ? 57.245 -27.705 -41.080 1.00 72.56 216 ALA A CA 1
ATOM 1692 C C . ALA A 1 216 ? 57.160 -28.664 -42.278 1.00 72.56 216 ALA A C 1
ATOM 1694 O O . ALA A 1 216 ? 57.989 -28.587 -43.185 1.00 72.56 216 ALA A O 1
ATOM 1695 N N . ASN A 1 217 ? 56.105 -29.482 -42.359 1.00 70.44 217 ASN A N 1
ATOM 1696 C CA . ASN A 1 217 ? 55.906 -30.411 -43.476 1.00 70.44 217 ASN A CA 1
ATOM 1697 C C . ASN A 1 217 ? 55.753 -29.697 -44.827 1.00 70.44 217 ASN A C 1
ATOM 1699 O O . ASN A 1 217 ? 56.278 -30.166 -45.835 1.00 70.44 217 ASN A O 1
ATOM 1703 N N . GLN A 1 218 ? 55.102 -28.529 -44.868 1.00 69.38 218 GLN A N 1
ATOM 1704 C CA . GLN A 1 218 ? 55.008 -27.749 -46.107 1.00 69.38 218 GLN A CA 1
ATOM 1705 C C . GLN A 1 218 ? 56.365 -27.209 -46.584 1.00 69.38 218 GLN A C 1
ATOM 1707 O O . GLN A 1 218 ? 56.582 -27.116 -47.793 1.00 69.38 218 GLN A O 1
ATOM 1712 N N . GLN A 1 219 ? 57.278 -26.868 -45.670 1.00 68.31 219 GLN A N 1
ATOM 1713 C CA . GLN A 1 219 ? 58.617 -26.389 -46.031 1.00 68.31 219 GLN A CA 1
ATOM 1714 C C . GLN A 1 219 ? 59.536 -27.526 -46.485 1.00 68.31 219 GLN A C 1
ATOM 1716 O O . GLN A 1 219 ? 60.244 -27.358 -47.477 1.00 68.31 219 GLN A O 1
ATOM 1721 N N . VAL A 1 220 ? 59.473 -28.693 -45.835 1.00 70.94 220 VAL A N 1
ATOM 1722 C CA . VAL A 1 220 ? 60.238 -29.886 -46.245 1.00 70.94 220 VAL A CA 1
ATOM 1723 C C . VAL A 1 220 ? 59.884 -30.292 -47.680 1.00 70.94 220 VAL A C 1
ATOM 1725 O O . VAL A 1 220 ? 60.776 -30.454 -48.509 1.00 70.94 220 VAL A O 1
ATOM 1728 N N . VAL A 1 221 ? 58.592 -30.307 -48.029 1.00 70.81 221 VAL A N 1
ATOM 1729 C CA . VAL A 1 221 ? 58.131 -30.626 -49.395 1.00 70.81 221 VAL A CA 1
ATOM 1730 C C . VAL A 1 221 ? 58.627 -29.618 -50.446 1.00 70.81 221 VAL A C 1
ATOM 1732 O O . VAL A 1 221 ? 58.810 -29.981 -51.607 1.00 70.81 221 VAL A O 1
ATOM 1735 N N . GLN A 1 222 ? 58.846 -28.349 -50.085 1.00 70.25 222 GLN A N 1
ATOM 1736 C CA . GLN A 1 222 ? 59.400 -27.347 -51.009 1.00 70.25 222 GLN A CA 1
ATOM 1737 C C . GLN A 1 222 ? 60.917 -27.489 -51.177 1.00 70.25 222 GLN A C 1
ATOM 1739 O O . GLN A 1 222 ? 61.426 -27.321 -52.286 1.00 70.25 222 GLN A O 1
ATOM 1744 N N . ILE A 1 223 ? 61.636 -27.830 -50.103 1.00 70.94 223 ILE A N 1
ATOM 1745 C CA . ILE A 1 223 ? 63.081 -28.092 -50.153 1.00 70.94 223 ILE A CA 1
ATOM 1746 C C . ILE A 1 223 ? 63.365 -29.319 -51.026 1.00 70.94 223 ILE A C 1
ATOM 1748 O O . ILE A 1 223 ? 64.213 -29.232 -51.914 1.00 70.94 223 ILE A O 1
ATOM 1752 N N . ASP A 1 224 ? 62.607 -30.406 -50.861 1.00 72.88 224 ASP A N 1
ATOM 1753 C CA . ASP A 1 224 ? 62.759 -31.609 -51.689 1.00 72.88 224 ASP A CA 1
ATOM 1754 C C . ASP A 1 224 ? 62.525 -31.314 -53.176 1.00 72.88 224 ASP A C 1
ATOM 1756 O O . ASP A 1 224 ? 63.313 -31.731 -54.025 1.00 72.88 224 ASP A O 1
ATOM 1760 N N . LYS A 1 225 ? 61.512 -30.501 -53.505 1.00 73.06 225 LYS A N 1
ATOM 1761 C CA . LYS A 1 225 ? 61.267 -30.059 -54.889 1.00 73.06 225 LYS A CA 1
ATOM 1762 C C . LYS A 1 225 ? 62.425 -29.239 -55.457 1.00 73.06 225 LYS A C 1
ATOM 1764 O O . LYS A 1 225 ? 62.787 -29.421 -56.617 1.00 73.06 225 LYS A O 1
ATOM 1769 N N . HIS A 1 226 ? 63.018 -28.343 -54.667 1.00 71.44 226 HIS A N 1
ATOM 1770 C CA . HIS A 1 226 ? 64.182 -27.570 -55.107 1.00 71.44 226 HIS A CA 1
ATOM 1771 C C . HIS A 1 226 ? 65.415 -28.456 -55.327 1.00 71.44 226 HIS A C 1
ATOM 1773 O O . HIS A 1 226 ? 66.116 -28.272 -56.324 1.00 71.44 226 HIS A O 1
ATOM 1779 N N . ILE A 1 227 ? 65.655 -29.438 -54.453 1.00 74.44 227 ILE A N 1
ATOM 1780 C CA . ILE A 1 227 ? 66.737 -30.420 -54.618 1.00 74.44 227 ILE A CA 1
ATOM 1781 C C . ILE A 1 227 ? 66.511 -31.262 -55.881 1.00 74.44 227 ILE A C 1
ATOM 1783 O O . ILE A 1 227 ? 67.446 -31.475 -56.657 1.00 74.44 227 ILE A O 1
ATOM 1787 N N . GLU A 1 228 ? 65.277 -31.695 -56.135 1.00 77.44 228 GLU A N 1
ATOM 1788 C CA . GLU A 1 228 ? 64.934 -32.489 -57.315 1.00 77.44 228 GLU A CA 1
ATOM 1789 C C . GLU A 1 228 ? 65.160 -31.706 -58.618 1.00 77.44 228 GLU A C 1
ATOM 1791 O O . GLU A 1 228 ? 65.801 -32.216 -59.539 1.00 77.44 228 GLU A O 1
ATOM 1796 N N . VAL A 1 229 ? 64.746 -30.435 -58.676 1.00 75.38 229 VAL A N 1
ATOM 1797 C CA . VAL A 1 229 ? 65.000 -29.555 -59.833 1.00 75.38 229 VAL A CA 1
ATOM 1798 C C . VAL A 1 229 ? 66.499 -29.349 -60.066 1.00 75.38 229 VAL A C 1
ATOM 1800 O O . VAL A 1 229 ? 66.959 -29.471 -61.202 1.00 75.38 229 VAL A O 1
ATOM 1803 N N . LEU A 1 230 ? 67.285 -29.083 -59.018 1.00 74.75 230 LEU A N 1
ATOM 1804 C CA . LEU A 1 230 ? 68.740 -28.917 -59.145 1.00 74.75 230 LEU A CA 1
ATOM 1805 C C . LEU A 1 230 ? 69.423 -30.204 -59.632 1.00 74.75 230 LEU A C 1
ATOM 1807 O O . LEU A 1 230 ? 70.297 -30.150 -60.496 1.00 74.75 230 LEU A O 1
ATOM 1811 N N . THR A 1 231 ? 68.967 -31.361 -59.152 1.00 76.62 231 THR A N 1
ATOM 1812 C CA . THR A 1 231 ? 69.476 -32.673 -59.582 1.00 76.62 231 THR A CA 1
ATOM 1813 C C . THR A 1 231 ? 69.147 -32.950 -61.055 1.00 76.62 231 THR A C 1
ATOM 1815 O O . THR A 1 231 ? 69.976 -33.494 -61.790 1.00 76.62 231 THR A O 1
ATOM 1818 N N . GLN A 1 232 ? 67.956 -32.560 -61.524 1.00 75.06 232 GLN A N 1
ATOM 1819 C CA . GLN A 1 232 ? 67.576 -32.666 -62.939 1.00 75.06 232 GLN A CA 1
ATOM 1820 C C . GLN A 1 232 ? 68.405 -31.727 -63.825 1.00 75.06 232 GLN A C 1
ATOM 1822 O O . GLN A 1 232 ? 68.868 -32.136 -64.892 1.00 75.06 232 GLN A O 1
ATOM 1827 N N . LEU A 1 233 ? 68.659 -30.494 -63.379 1.00 74.19 233 LEU A N 1
ATOM 1828 C CA . LEU A 1 233 ? 69.513 -29.547 -64.102 1.00 74.19 233 LEU A CA 1
ATOM 1829 C C . LEU A 1 233 ? 70.960 -30.049 -64.215 1.00 74.19 233 LEU A C 1
ATOM 1831 O O . LEU A 1 233 ? 71.543 -29.959 -65.295 1.00 74.19 233 LEU A O 1
ATOM 1835 N N . GLU A 1 234 ? 71.519 -30.651 -63.160 1.00 75.62 234 GLU A N 1
ATOM 1836 C CA . GLU A 1 234 ? 72.859 -31.254 -63.208 1.00 75.62 234 GLU A CA 1
ATOM 1837 C C . GLU A 1 234 ? 72.928 -32.427 -64.204 1.00 75.62 234 GLU A C 1
ATOM 1839 O O . GLU A 1 234 ? 73.856 -32.511 -65.013 1.00 75.62 234 GLU A O 1
ATOM 1844 N N . LYS A 1 235 ? 71.924 -33.317 -64.199 1.00 72.25 235 LYS A N 1
ATOM 1845 C CA . LYS A 1 235 ? 71.852 -34.446 -65.145 1.00 72.25 235 LYS A CA 1
ATOM 1846 C C . LYS A 1 235 ? 71.718 -33.986 -66.596 1.00 72.25 235 LYS A C 1
ATOM 1848 O O . LYS A 1 235 ? 72.358 -34.556 -67.475 1.00 72.25 235 LYS A O 1
ATOM 1853 N N . THR A 1 236 ? 70.929 -32.944 -66.842 1.00 70.31 236 THR A N 1
ATOM 1854 C CA . THR A 1 236 ? 70.722 -32.390 -68.190 1.00 70.31 236 THR A CA 1
ATOM 1855 C C . THR A 1 236 ? 71.959 -31.627 -68.679 1.00 70.31 236 THR A C 1
ATOM 1857 O O . THR A 1 236 ? 72.280 -31.670 -69.863 1.00 70.31 236 THR A O 1
ATOM 1860 N N . GLY A 1 237 ? 72.699 -30.983 -67.768 1.00 67.00 237 GLY A N 1
ATOM 1861 C CA . GLY A 1 237 ? 73.964 -30.305 -68.068 1.00 67.00 237 GLY A CA 1
ATOM 1862 C C . GLY A 1 237 ? 75.132 -31.248 -68.379 1.00 67.00 237 GLY A C 1
ATOM 1863 O O . GLY A 1 237 ? 76.007 -30.874 -69.148 1.00 67.00 237 GLY A O 1
ATOM 1864 N N . LYS A 1 238 ? 75.139 -32.475 -67.837 1.00 57.69 238 LYS A N 1
ATOM 1865 C CA . LYS A 1 238 ? 76.140 -33.515 -68.161 1.00 57.69 238 LYS A CA 1
ATOM 1866 C C . LYS A 1 238 ? 75.859 -34.284 -69.460 1.00 57.69 238 LYS A C 1
ATOM 1868 O O . LYS A 1 238 ? 76.721 -35.036 -69.901 1.00 57.69 238 LYS A O 1
ATOM 1873 N N . ALA A 1 239 ? 74.671 -34.140 -70.050 1.00 55.75 239 ALA A N 1
ATOM 1874 C CA . ALA A 1 239 ? 74.256 -34.855 -71.262 1.00 55.75 239 ALA A CA 1
ATOM 1875 C C . ALA A 1 239 ? 74.524 -34.079 -72.572 1.00 55.75 239 ALA A C 1
ATOM 1877 O O . ALA A 1 239 ? 74.071 -34.506 -73.635 1.00 55.75 239 ALA A O 1
ATOM 1878 N N . ARG A 1 240 ? 75.225 -32.942 -72.501 1.00 48.00 240 ARG A N 1
ATOM 1879 C CA . ARG A 1 240 ? 75.537 -32.050 -73.622 1.00 48.00 240 ARG A CA 1
ATOM 1880 C C . ARG A 1 240 ? 77.042 -31.847 -73.727 1.00 48.00 240 ARG A C 1
ATOM 1882 O O . ARG A 1 240 ? 77.513 -31.733 -74.877 1.00 48.00 240 ARG A O 1
#

InterPro domains:
  IPR017732 Type IV / VI secretion system, DotU [PF09850] (10-210)
  IPR017732 Type IV / VI secretion system, DotU [TIGR03349] (9-216)
  IPR038522 Type IV / VI secretion system, DotU superfamily [G3DSA:1.25.40.590] (5-162)

pLDDT: mean 83.75, std 16.14, range [33.12, 98.19]

Secondary structure (DSSP, 8-state):
-GGGTGGGHHHHHTHHHHHHHHHHHTT---SSHHHHHHHHHHHHHHHHHHHHHHTT--HHHHHHHHHHHHHHHHHHHHHS-SHHHHHHHHS-HHHHHHS-S-HHHHHHHHHHHHHHTTTTSHHHHHHHHHHHHTT--TTHHHH-HHHHHHHHHHHHHHHHHHH-S----SSTT----------------HHHHHHHHHHHHHHHHHHHHHHHHHHHHHHHHHHHHHHHHHHHHHHHHTT-

Foldseek 3Di:
DVVVLLQCQLVVLLVQLVVLLVCVVVVVDDPPALVVSVVSNVVSLVSSVVSCVVVVPDPVLNVLLSLLSQLLVLVSLLPVPDPRNVVCVVPRVCCVPVVDDQSLPVLVVVLVVCLVVCLPSVNSLVSNLVSVVVPRQRPCVPVDPVVSVVVSVVSVVSSVVSVPDDPPPPDPPDDPPPPPPVPPPPCPDVVVVVVVVVVVVVVVVVVVVVVVVVVVVVVVVVVVVVVVVVVVVVVVVVVD

Mean predicted aligned error: 14.77 Å